Protein AF-0000000077467614 (afdb_homodimer)

Organism: Curvularia clavata (NCBI:txid95742)

pLDDT: mean 85.4, std 17.67, range [34.5, 97.88]

Foldseek 3Di:
DPPPPPPQDAPQEDEDEDADPVQLCCCCCVQVNWDFLDWDDDPFKIKTKTAHPVQDPNPDDSNRHHGIYMYIHTDDDPPPPDDVPCCCCPVVDAADEAEDEDADVVSSVVSCVVVVWAWQDDAQDQFQGQVVQVNVVHGRVVCNVPPVNSVVVNQWTWTAGPRGHIYIYHYD/DPPPPPPQDAPQEDEDEDADPVQLCCCCCVQVNWDFLDWDDDPFKIKTKTAHPVQDPNPDDSNRHHGIYMYIHTDCDVPPVDDVPVPCCPVPDAADEAEDEDADVVSSVVSCVVVVWAWQDDAQDQFQGQVVQVNVVHGRVVCNVPPVNSVVVNQWTWTAGPRGHIYIYHYD

Secondary structure (DSSP, 8-state):
------TT-EEEEEEEE-S-HHHHHIIIIIIT--EEEEEEE-SSEEEEEEE-GGGS-TTS-GGG-SSEEEEEEE---SS---SS------TT---EEEEEEES-HHHHHHHHHHTTPEEEE-TT-----HHHHHHHTS-HHHHHH-HHHHHHHHT-EEEE-TT--EEEEEE-/------TT-EEEEEEEE-S-HHHHHHIIIIIT--EEEEEEE-SSEEEEEEE-GGGS-TTS-GGG-SSEEEEEEE---SS--SSS------TTPPPEEEEEEES-HHHHHHHHHHTTPEEEE-TT-----HHHHHHHTS-HHHHHH-HHHHHHHHT-EEEE-TT--EEEEEE-

Solvent-accessible surface area (backbone atoms only — not comparable to full-atom values): 18443 Å² total; per-residue (Å²): 126,77,60,57,80,52,77,75,40,39,47,10,34,44,32,39,65,40,82,46,61,64,62,45,48,46,44,46,24,58,45,65,29,34,38,81,75,46,74,46,82,53,89,49,28,38,38,38,34,31,28,52,68,89,78,49,58,90,83,56,51,71,68,73,32,56,29,29,41,31,43,36,16,51,52,83,57,83,84,69,70,56,76,71,54,74,58,57,59,30,70,80,9,50,50,54,38,41,32,32,21,36,62,51,56,70,60,37,51,51,36,33,60,76,66,66,50,51,73,64,36,54,62,65,46,94,65,62,40,61,69,58,18,52,71,48,60,51,45,39,68,55,45,64,67,31,62,70,59,34,59,54,52,26,61,25,27,31,34,38,49,90,80,62,47,44,32,38,37,39,55,119,127,78,58,58,78,53,76,74,40,40,46,11,34,44,32,38,62,39,83,47,60,64,61,44,48,46,44,46,26,60,46,66,29,33,37,82,76,48,74,44,82,54,89,48,26,37,38,38,34,30,28,48,68,88,77,50,61,88,81,56,51,71,71,74,33,57,29,30,42,32,42,37,15,52,53,82,55,84,83,74,64,59,77,73,56,77,55,47,57,37,75,79,7,52,52,53,36,40,32,31,21,37,63,50,54,70,60,38,51,49,38,32,60,76,65,67,49,52,73,63,36,54,62,64,44,93,67,62,39,61,68,58,18,52,71,48,59,51,45,41,67,56,47,64,67,31,63,70,60,35,58,55,53,28,60,25,27,30,34,39,48,89,78,62,46,44,32,38,38,38,57,119

InterPro domains:
  IPR004360 Glyoxalase/fosfomycin resistance/dioxygenase domain [PF00903] (14-169)
  IPR029068 Glyoxalase/Bleomycin resistance protein/Dihydroxybiphenyl dioxygenase [G3DSA:3.10.180.10] (2-172)
  IPR029068 Glyoxalase/Bleomycin resistance protein/Dihydroxybiphenyl dioxygenase [SSF54593] (10-170)
  IPR037523 Vicinal oxygen chelate (VOC), core domain [PS51819] (10-172)

Structure (mmCIF, N/CA/C/O backbone):
data_AF-0000000077467614-model_v1
#
loop_
_entity.id
_entity.type
_entity.pdbx_description
1 polymer 'Glyoxalase family protein'
#
loop_
_atom_site.group_PDB
_atom_site.id
_atom_site.type_symbol
_atom_site.label_atom_id
_atom_site.label_alt_id
_atom_site.label_comp_id
_atom_site.label_asym_id
_atom_site.label_entity_id
_atom_site.label_seq_id
_atom_site.pdbx_PDB_ins_code
_atom_site.Cartn_x
_atom_site.Cartn_y
_atom_site.Cartn_z
_atom_site.occupancy
_atom_site.B_iso_or_equiv
_atom_site.auth_seq_id
_atom_site.auth_comp_id
_atom_site.auth_asym_id
_atom_site.auth_atom_id
_atom_site.pdbx_PDB_model_num
ATOM 1 N N . MET A 1 1 ? 24.719 8.227 10.688 1 38.28 1 MET A N 1
ATOM 2 C CA . MET A 1 1 ? 23.984 8.352 11.945 1 38.28 1 MET A CA 1
ATOM 3 C C . MET A 1 1 ? 23.062 7.156 12.164 1 38.28 1 MET A C 1
ATOM 5 O O . MET A 1 1 ? 22.641 6.516 11.203 1 38.28 1 MET A O 1
ATOM 9 N N . THR A 1 2 ? 23.203 6.512 13.219 1 46.16 2 THR A N 1
ATOM 10 C CA . THR A 1 2 ? 22.391 5.352 13.578 1 46.16 2 THR A CA 1
ATOM 11 C C . THR A 1 2 ? 20.906 5.645 13.367 1 46.16 2 THR A C 1
ATOM 13 O O . THR A 1 2 ? 20.391 6.645 13.875 1 46.16 2 THR A O 1
ATOM 16 N N . PRO A 1 3 ? 20.406 5.07 12.367 1 55.03 3 PRO A N 1
ATOM 17 C CA . PRO A 1 3 ? 18.984 5.367 12.172 1 55.03 3 PRO A CA 1
ATOM 18 C C . PRO A 1 3 ? 18.188 5.34 13.477 1 55.03 3 PRO A C 1
ATOM 20 O O . PRO A 1 3 ? 18.484 4.523 14.359 1 55.03 3 PRO A O 1
ATOM 23 N N . PRO A 1 4 ? 17.625 6.5 13.812 1 55.22 4 PRO A N 1
ATOM 24 C CA . PRO A 1 4 ? 16.844 6.516 15.055 1 55.22 4 PRO A CA 1
ATOM 25 C C . PRO A 1 4 ? 15.836 5.371 15.133 1 55.22 4 PRO A C 1
ATOM 27 O O . PRO A 1 4 ? 15.305 4.934 14.102 1 55.22 4 PRO A O 1
ATOM 30 N N . VAL A 1 5 ? 16.141 4.391 16.047 1 54.16 5 VAL A N 1
ATOM 31 C CA . VAL A 1 5 ? 15.078 3.418 16.328 1 54.16 5 VAL A CA 1
ATOM 32 C C . VAL A 1 5 ? 13.906 4.105 17.016 1 54.16 5 VAL A C 1
ATOM 34 O O . VAL A 1 5 ? 14.055 4.645 18.125 1 54.16 5 VAL A O 1
ATOM 37 N N . LEU A 1 6 ? 12.914 4.492 16.172 1 67.44 6 LEU A N 1
ATOM 38 C CA . LEU A 1 6 ? 11.805 5.254 16.734 1 67.44 6 LEU A CA 1
ATOM 39 C C . LEU A 1 6 ? 10.703 4.324 17.234 1 67.44 6 LEU A C 1
ATOM 41 O O . LEU A 1 6 ? 9.867 3.877 16.453 1 67.44 6 LEU A O 1
ATOM 45 N N . GLU A 1 7 ? 10.953 3.838 18.5 1 75.38 7 GLU A N 1
ATOM 46 C CA . GLU A 1 7 ? 9.969 2.998 19.172 1 75.38 7 GLU A CA 1
ATOM 47 C C . GLU A 1 7 ? 8.578 3.607 19.094 1 75.38 7 GLU A C 1
ATOM 49 O O . GLU A 1 7 ? 8.406 4.812 19.266 1 75.38 7 GLU A O 1
ATOM 54 N N . GLY A 1 8 ? 7.633 2.836 18.547 1 86.62 8 GLY A N 1
ATOM 55 C CA . GLY A 1 8 ? 6.242 3.26 18.562 1 86.62 8 GLY A CA 1
ATOM 56 C C . GLY A 1 8 ? 5.707 3.613 17.188 1 86.62 8 GLY A C 1
ATOM 57 O O . GLY A 1 8 ? 4.492 3.717 17 1 86.62 8 GLY A O 1
ATOM 58 N N . ASN A 1 9 ? 6.648 3.852 16.203 1 93.12 9 ASN A N 1
ATOM 59 C CA . ASN A 1 9 ? 6.188 4.117 14.836 1 93.12 9 ASN A CA 1
ATOM 60 C C . ASN A 1 9 ? 5.547 2.879 14.211 1 93.12 9 ASN A C 1
ATOM 62 O O . ASN A 1 9 ? 5.91 1.75 14.547 1 93.12 9 ASN A O 1
ATOM 66 N N . LYS A 1 10 ? 4.551 3.113 13.383 1 93.75 10 LYS A N 1
ATOM 67 C CA . LYS A 1 10 ? 3.859 2.041 12.672 1 93.75 10 LYS A CA 1
ATOM 68 C C . LYS A 1 10 ? 3.568 2.432 11.227 1 93.75 10 LYS A C 1
ATOM 70 O O . LYS A 1 10 ? 3.262 3.59 10.938 1 93.75 10 LYS A O 1
ATOM 75 N N . PHE A 1 11 ? 3.754 1.479 10.344 1 96.44 11 PHE A N 1
ATOM 76 C CA . PHE A 1 11 ? 3.123 1.586 9.039 1 96.44 11 PHE A CA 1
ATOM 77 C C . PHE A 1 11 ? 1.67 1.134 9.094 1 96.44 11 PHE A C 1
ATOM 79 O O . PHE A 1 11 ? 1.387 -0.066 9.102 1 96.44 11 PHE A O 1
ATOM 86 N N . CYS A 1 12 ? 0.782 2.076 9.109 1 95.38 12 CYS A N 1
ATOM 87 C CA . CYS A 1 12 ? -0.596 1.821 9.516 1 95.38 12 CYS A CA 1
ATOM 88 C C . CYS A 1 12 ? -1.412 1.266 8.352 1 95.38 12 CYS A C 1
ATOM 90 O O . CYS A 1 12 ? -1.835 0.109 8.383 1 95.38 12 CYS A O 1
ATOM 92 N N . ASN A 1 13 ? -1.53 2.074 7.34 1 97.31 13 ASN A N 1
ATOM 93 C CA . ASN A 1 13 ? -2.404 1.621 6.266 1 97.31 13 ASN A CA 1
ATOM 94 C C . ASN A 1 13 ? -1.919 2.113 4.902 1 97.31 13 ASN A C 1
ATOM 96 O O . ASN A 1 13 ? -1.102 3.033 4.828 1 97.31 13 ASN A O 1
ATOM 100 N N . THR A 1 14 ? -2.318 1.428 3.904 1 96.88 14 THR A N 1
ATOM 101 C CA . THR A 1 14 ? -2.252 1.839 2.506 1 96.88 14 THR A CA 1
ATOM 102 C C . THR A 1 14 ? -3.645 2.158 1.968 1 96.88 14 THR A C 1
ATOM 104 O O . THR A 1 14 ? -4.566 1.349 2.096 1 96.88 14 THR A O 1
ATOM 107 N N . ALA A 1 15 ? -3.762 3.342 1.403 1 96.06 15 ALA A N 1
ATOM 108 C CA . ALA A 1 15 ? -5.039 3.742 0.814 1 96.06 15 ALA A CA 1
ATOM 109 C C . ALA A 1 15 ? -4.984 3.67 -0.709 1 96.06 15 ALA A C 1
ATOM 111 O O . ALA A 1 15 ? -4.027 4.145 -1.327 1 96.06 15 ALA A O 1
ATOM 112 N N . ILE A 1 16 ? -6 3.07 -1.279 1 93.25 16 ILE A N 1
ATOM 113 C CA . ILE A 1 16 ? -6.125 2.998 -2.73 1 93.25 16 ILE A CA 1
ATOM 114 C C . ILE A 1 16 ? -7.477 3.564 -3.16 1 93.25 16 ILE A C 1
ATOM 116 O O . ILE A 1 16 ? -8.461 3.461 -2.428 1 93.25 16 ILE A O 1
ATOM 120 N N . ARG A 1 17 ? -7.473 4.105 -4.301 1 91.94 17 ARG A N 1
ATOM 121 C CA . ARG A 1 17 ? -8.727 4.555 -4.895 1 91.94 17 ARG A CA 1
ATOM 122 C C . ARG A 1 17 ? -9.453 3.404 -5.582 1 91.94 17 ARG A C 1
ATOM 124 O O . ARG A 1 17 ? -8.828 2.576 -6.246 1 91.94 17 ARG A O 1
ATOM 131 N N . VAL A 1 18 ? -10.742 3.428 -5.438 1 92.25 18 VAL A N 1
ATOM 132 C CA . VAL A 1 18 ? -11.555 2.406 -6.094 1 92.25 18 VAL A CA 1
ATOM 133 C C . VAL A 1 18 ? -12.773 3.053 -6.742 1 92.25 18 VAL A C 1
ATOM 135 O O . VAL A 1 18 ? -13.234 4.105 -6.297 1 92.25 18 VAL A O 1
ATOM 138 N N . LYS A 1 19 ? -13.289 2.434 -7.754 1 89.62 19 LYS A N 1
ATOM 139 C CA . LYS A 1 19 ? -14.445 2.961 -8.484 1 89.62 19 LYS A CA 1
ATOM 140 C C . LYS A 1 19 ? -15.742 2.674 -7.738 1 89.62 19 LYS A C 1
ATOM 142 O O . LYS A 1 19 ? -16.625 3.537 -7.648 1 89.62 19 LYS A O 1
ATOM 147 N N . ASN A 1 20 ? -15.898 1.489 -7.289 1 93.12 20 ASN A N 1
ATOM 148 C CA . ASN A 1 20 ? -17.094 1.024 -6.574 1 93.12 20 ASN A CA 1
ATOM 149 C C . ASN A 1 20 ? -16.734 0.468 -5.199 1 93.12 20 ASN A C 1
ATOM 151 O O . ASN A 1 20 ? -16.203 -0.64 -5.09 1 93.12 20 ASN A O 1
ATOM 155 N N . ILE A 1 21 ? -17.094 1.203 -4.164 1 95.5 21 ILE A N 1
ATOM 156 C CA . ILE A 1 21 ? -16.672 0.9 -2.801 1 95.5 21 ILE A CA 1
ATOM 157 C C . ILE A 1 21 ? -17.234 -0.454 -2.375 1 95.5 21 ILE A C 1
ATOM 159 O O . ILE A 1 21 ? -16.547 -1.255 -1.75 1 95.5 21 ILE A O 1
ATOM 163 N N . ASP A 1 22 ? -18.422 -0.719 -2.746 1 96.31 22 ASP A N 1
ATOM 164 C CA . ASP A 1 22 ? -19.062 -1.958 -2.318 1 96.31 22 ASP A CA 1
ATOM 165 C C . ASP A 1 22 ? -18.484 -3.162 -3.057 1 96.31 22 ASP A C 1
ATOM 167 O O . ASP A 1 22 ? -18.297 -4.227 -2.465 1 96.31 22 ASP A O 1
ATOM 171 N N . GLY A 1 23 ? -18.281 -3.004 -4.355 1 95.62 23 GLY A N 1
ATOM 172 C CA . GLY A 1 23 ? -17.641 -4.07 -5.113 1 95.62 23 GLY A CA 1
ATOM 173 C C . GLY A 1 23 ? -16.266 -4.438 -4.59 1 95.62 23 GLY A C 1
ATOM 174 O O . GLY A 1 23 ? -15.953 -5.617 -4.422 1 95.62 23 GLY A O 1
ATOM 175 N N . SER A 1 24 ? -15.492 -3.414 -4.352 1 96.19 24 SER A N 1
ATOM 176 C CA . SER A 1 24 ? -14.148 -3.66 -3.824 1 96.19 24 SER A CA 1
ATOM 177 C C . SER A 1 24 ? -14.211 -4.266 -2.424 1 96.19 24 SER A C 1
ATOM 179 O O . SER A 1 24 ? -13.461 -5.191 -2.109 1 96.19 24 SER A O 1
ATOM 181 N N . THR A 1 25 ? -15.086 -3.73 -1.596 1 97.38 25 THR A N 1
ATOM 182 C CA . THR A 1 25 ? -15.242 -4.289 -0.257 1 97.38 25 THR A CA 1
ATOM 183 C C . THR A 1 25 ? -15.625 -5.762 -0.327 1 97.38 25 THR A C 1
ATOM 185 O O . THR A 1 25 ? -15.109 -6.582 0.432 1 97.38 25 THR A O 1
ATOM 188 N N . SER A 1 26 ? -16.469 -6.078 -1.251 1 96.44 26 SER A N 1
ATOM 189 C CA . SER A 1 26 ? -16.906 -7.465 -1.425 1 96.44 26 SER A CA 1
ATOM 190 C C . SER A 1 26 ? -15.727 -8.367 -1.772 1 96.44 26 SER A C 1
ATOM 192 O O . SER A 1 26 ? -15.648 -9.5 -1.293 1 96.44 26 SER A O 1
ATOM 194 N N . PHE A 1 27 ? -14.883 -7.914 -2.521 1 97.12 27 PHE A N 1
ATOM 195 C CA . PHE A 1 27 ? -13.711 -8.695 -2.889 1 97.12 27 PHE A CA 1
ATOM 196 C C . PHE A 1 27 ? -12.812 -8.922 -1.68 1 97.12 27 PHE A C 1
ATOM 198 O O . PHE A 1 27 ? -12.508 -10.07 -1.334 1 97.12 27 PHE A O 1
ATOM 205 N N . TYR A 1 28 ? -12.406 -7.887 -1.005 1 97.56 28 TYR A N 1
ATOM 206 C CA . TYR A 1 28 ? -11.414 -8.008 0.058 1 97.56 28 TYR A CA 1
ATOM 207 C C . TYR A 1 28 ? -12 -8.719 1.272 1 97.56 28 TYR A C 1
ATOM 209 O O . TYR A 1 28 ? -11.289 -9.445 1.975 1 97.56 28 TYR A O 1
ATOM 217 N N . VAL A 1 29 ? -13.289 -8.523 1.505 1 96.06 29 VAL A N 1
ATOM 218 C CA . VAL A 1 29 ? -13.93 -9.195 2.627 1 96.06 29 VAL A CA 1
ATOM 219 C C . VAL A 1 29 ? -14.336 -10.609 2.219 1 96.06 29 VAL A C 1
ATOM 221 O O . VAL A 1 29 ? -13.984 -11.578 2.891 1 96.06 29 VAL A O 1
ATOM 224 N N . GLY A 1 30 ? -14.922 -10.734 1.091 1 94.88 30 GLY A N 1
ATOM 225 C CA . GLY A 1 30 ? -15.508 -12 0.678 1 94.88 30 GLY A CA 1
ATOM 226 C C . GLY A 1 30 ? -14.484 -12.992 0.161 1 94.88 30 GLY A C 1
ATOM 227 O O . GLY A 1 30 ? -14.625 -14.203 0.362 1 94.88 30 GLY A O 1
ATOM 228 N N . VAL A 1 31 ? -13.492 -12.5 -0.498 1 95.81 31 VAL A N 1
ATOM 229 C CA . VAL A 1 31 ? -12.539 -13.391 -1.149 1 95.81 31 VAL A CA 1
ATOM 230 C C . VAL A 1 31 ? -11.297 -13.547 -0.274 1 95.81 31 VAL A C 1
ATOM 232 O O . VAL A 1 31 ? -10.805 -14.664 -0.085 1 95.8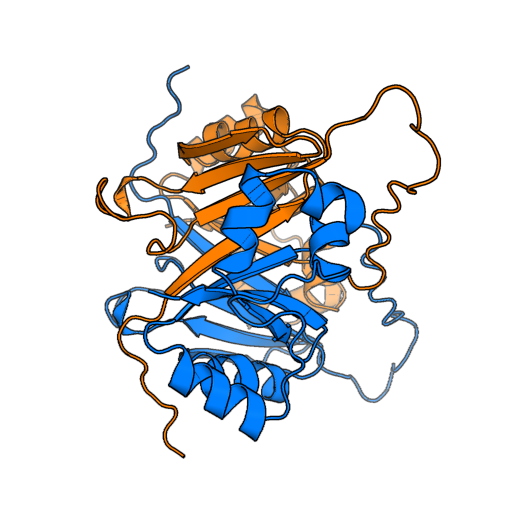1 31 VAL A O 1
ATOM 235 N N . LEU A 1 32 ? -10.891 -12.438 0.33 1 96.25 32 LEU A N 1
ATOM 236 C CA . LEU A 1 32 ? -9.633 -12.484 1.067 1 96.25 32 LEU A CA 1
ATOM 237 C C . LEU A 1 32 ? -9.883 -12.625 2.564 1 96.25 32 LEU A C 1
ATOM 239 O O . LEU A 1 32 ? -8.945 -12.836 3.34 1 96.25 32 LEU A O 1
ATOM 243 N N . GLY A 1 33 ? -11.125 -12.43 2.947 1 94.25 33 GLY A N 1
ATOM 244 C CA . GLY A 1 33 ? -11.477 -12.703 4.328 1 94.25 33 GLY A CA 1
ATOM 245 C C . GLY A 1 33 ? -11.18 -11.547 5.266 1 94.25 33 GLY A C 1
ATOM 246 O O . GLY A 1 33 ? -11.117 -11.727 6.48 1 94.25 33 GLY A O 1
ATOM 247 N N . MET A 1 34 ? -10.883 -10.375 4.785 1 95.69 34 MET A N 1
ATOM 248 C CA . MET A 1 34 ? -10.734 -9.219 5.66 1 95.69 34 MET A CA 1
ATOM 249 C C . MET A 1 34 ? -12.062 -8.852 6.309 1 95.69 34 MET A C 1
ATOM 251 O O . MET A 1 34 ? -13.109 -9.391 5.941 1 95.69 34 MET A O 1
ATOM 255 N N . LYS A 1 35 ? -11.953 -7.934 7.27 1 95 35 LYS A N 1
ATOM 256 C CA . LYS A 1 35 ? -13.133 -7.355 7.895 1 95 35 LYS A CA 1
ATOM 257 C C . LYS A 1 35 ? -13.164 -5.84 7.723 1 95 35 LYS A C 1
ATOM 259 O O . LYS A 1 35 ? -12.117 -5.188 7.746 1 95 35 LYS A O 1
ATOM 264 N N . GLU A 1 36 ? -14.391 -5.379 7.562 1 95.38 36 GLU A N 1
ATOM 265 C CA . GLU A 1 36 ? -14.555 -3.93 7.621 1 95.38 36 GLU A CA 1
ATOM 266 C C . GLU A 1 36 ? -14.414 -3.416 9.055 1 95.38 36 GLU A C 1
ATOM 268 O O . GLU A 1 36 ? -15.211 -3.766 9.922 1 95.38 36 GLU A O 1
ATOM 273 N N . LEU A 1 37 ? -13.453 -2.643 9.273 1 94.94 37 LEU A N 1
ATOM 274 C CA . LEU A 1 37 ? -13.156 -2.121 10.602 1 94.94 37 LEU A CA 1
ATOM 275 C C . LEU A 1 37 ? -13.898 -0.808 10.844 1 94.94 37 LEU A C 1
ATOM 277 O O . LEU A 1 37 ? -14.273 -0.502 11.977 1 94.94 37 LEU A O 1
ATOM 281 N N . TYR A 1 38 ? -14 -0.011 9.789 1 94.69 38 TYR A N 1
ATOM 282 C CA . TYR A 1 38 ? -14.617 1.308 9.883 1 94.69 38 TYR A CA 1
ATOM 283 C C . TYR A 1 38 ? -15.039 1.806 8.508 1 94.69 38 TYR A C 1
ATOM 285 O O . TYR A 1 38 ? -14.461 1.416 7.492 1 94.69 38 TYR A O 1
ATOM 293 N N . ARG A 1 39 ? -16.062 2.582 8.445 1 96.38 39 ARG A N 1
ATOM 294 C CA . ARG A 1 39 ? -16.547 3.229 7.227 1 96.38 39 ARG A CA 1
ATOM 295 C C . ARG A 1 39 ? -16.953 4.676 7.5 1 96.38 39 ARG A C 1
ATOM 297 O O . ARG A 1 39 ? -17.547 4.98 8.531 1 96.38 39 ARG A O 1
ATOM 304 N N . MET A 1 40 ? -16.594 5.555 6.617 1 94.56 40 MET A N 1
ATOM 305 C CA . MET A 1 40 ? -16.953 6.969 6.695 1 94.56 40 MET A CA 1
ATOM 306 C C . MET A 1 40 ? -17.547 7.453 5.383 1 94.56 40 MET A C 1
ATOM 308 O O . MET A 1 40 ? -16.953 7.285 4.32 1 94.56 40 MET A O 1
ATOM 312 N N . ALA A 1 41 ? -18.703 7.98 5.492 1 93.56 41 ALA A N 1
ATOM 313 C CA . ALA A 1 41 ? -19.328 8.656 4.352 1 93.56 41 ALA A CA 1
ATOM 314 C C . ALA A 1 41 ? -19.094 10.156 4.414 1 93.56 41 ALA A C 1
ATOM 316 O O . ALA A 1 41 ? -19.719 10.859 5.203 1 93.56 41 ALA A O 1
ATOM 317 N N . LEU A 1 42 ? -18.219 10.633 3.592 1 92.81 42 LEU A N 1
ATOM 318 C CA . LEU A 1 42 ? -17.922 12.062 3.512 1 92.81 42 LEU A CA 1
ATOM 319 C C . LEU A 1 42 ? -18.766 12.727 2.428 1 92.81 42 LEU A C 1
ATOM 321 O O . LEU A 1 42 ? -19.562 12.062 1.759 1 92.81 42 LEU A O 1
ATOM 325 N N . GLN A 1 43 ? -18.656 13.977 2.287 1 90.5 43 GLN A N 1
ATOM 326 C CA . GLN A 1 43 ? -19.453 14.703 1.303 1 90.5 43 GLN A CA 1
ATOM 327 C C . GLN A 1 43 ? -19.078 14.289 -0.118 1 90.5 43 GLN A C 1
ATOM 329 O O . GLN A 1 43 ? -19.953 14.156 -0.979 1 90.5 43 GLN A O 1
ATOM 334 N N . ASN A 1 44 ? -17.766 14.062 -0.289 1 89.38 44 ASN A N 1
ATOM 335 C CA . ASN A 1 44 ? -17.312 13.852 -1.663 1 89.38 44 ASN A CA 1
ATOM 336 C C . ASN A 1 44 ? -16.734 12.453 -1.857 1 89.38 44 ASN A C 1
ATOM 338 O O . ASN A 1 44 ? -16.406 12.062 -2.979 1 89.38 44 ASN A O 1
ATOM 342 N N . ALA A 1 45 ? -16.625 11.703 -0.777 1 92.44 45 ALA A N 1
ATOM 343 C CA . ALA A 1 45 ? -16.016 10.383 -0.882 1 92.44 45 ALA A CA 1
ATOM 344 C C . ALA A 1 45 ? -16.516 9.453 0.213 1 92.44 45 ALA A C 1
ATOM 346 O O . ALA A 1 45 ? -17.031 9.906 1.236 1 92.44 45 ALA A O 1
ATOM 347 N N . THR A 1 46 ? -16.406 8.195 -0.05 1 95.31 46 THR A N 1
ATOM 348 C CA . THR A 1 46 ? -16.594 7.16 0.958 1 95.31 46 THR A CA 1
ATOM 349 C C . THR A 1 46 ? -15.273 6.457 1.252 1 95.31 46 THR A C 1
ATOM 351 O O . THR A 1 46 ? -14.508 6.145 0.334 1 95.31 46 THR A O 1
ATOM 354 N N . LEU A 1 47 ? -14.992 6.301 2.543 1 96.5 47 LEU A N 1
ATOM 355 C CA . LEU A 1 47 ? -13.789 5.609 3 1 96.5 47 LEU A CA 1
ATOM 356 C C . LEU A 1 47 ? -14.156 4.332 3.754 1 96.5 47 LEU A C 1
ATOM 358 O O . LEU A 1 47 ? -15.07 4.336 4.582 1 96.5 47 LEU A O 1
ATOM 362 N N . VAL A 1 48 ? -13.5 3.246 3.469 1 97.88 48 VAL A N 1
ATOM 363 C CA . VAL A 1 48 ? -13.656 1.985 4.188 1 97.88 48 VAL A CA 1
ATOM 364 C C . VAL A 1 48 ? -12.281 1.444 4.59 1 97.88 48 VAL A C 1
ATOM 366 O O . VAL A 1 48 ? -11.383 1.333 3.754 1 97.88 48 VAL A O 1
ATOM 369 N N . TRP A 1 49 ? -12.125 1.159 5.867 1 97.38 49 TRP A N 1
ATOM 370 C CA . TRP A 1 49 ? -10.906 0.534 6.367 1 97.38 49 TRP A CA 1
ATOM 371 C C . TRP A 1 49 ? -11.117 -0.957 6.609 1 97.38 49 TRP A C 1
ATOM 373 O O . TRP A 1 49 ? -12.062 -1.354 7.297 1 97.38 49 TRP A O 1
ATOM 383 N N . LEU A 1 50 ? -10.203 -1.729 6.043 1 97.12 50 LEU A N 1
ATOM 384 C CA . LEU A 1 50 ? -10.281 -3.184 6.121 1 97.12 50 LEU A CA 1
ATOM 385 C C . LEU A 1 50 ? -9.047 -3.756 6.809 1 97.12 50 LEU A C 1
ATOM 387 O O . LEU A 1 50 ? -7.934 -3.264 6.605 1 97.12 50 LEU A O 1
ATOM 391 N N . GLY A 1 51 ? -9.172 -4.754 7.582 1 95.38 51 GLY A N 1
ATOM 392 C CA . GLY A 1 51 ? -8.078 -5.465 8.227 1 95.38 51 GLY A CA 1
ATOM 393 C C . GLY A 1 51 ? -8.477 -6.836 8.742 1 95.38 51 GLY A C 1
ATOM 394 O O . GLY A 1 51 ? -9.625 -7.254 8.578 1 95.38 51 GLY A O 1
ATOM 395 N N . TYR A 1 52 ? -7.5 -7.484 9.242 1 92.69 52 TYR A N 1
ATOM 396 C CA . TYR A 1 52 ? -7.758 -8.766 9.891 1 92.69 52 TYR A CA 1
ATOM 397 C C . TYR A 1 52 ? -7.848 -8.594 11.406 1 92.69 52 TYR A C 1
ATOM 399 O O . TYR A 1 52 ? -6.867 -8.211 12.055 1 92.69 52 TYR A O 1
ATOM 407 N N . PRO A 1 53 ? -8.984 -8.859 11.984 1 77.5 53 PRO A N 1
ATOM 408 C CA . PRO A 1 53 ? -9.227 -8.547 13.391 1 77.5 53 PRO A CA 1
ATOM 409 C C . PRO A 1 53 ? -8.273 -9.281 14.328 1 77.5 53 PRO A C 1
ATOM 411 O O . PRO A 1 53 ? -8.008 -8.805 15.438 1 77.5 53 PRO A O 1
ATOM 414 N N . ASN A 1 54 ? -7.816 -10.359 13.953 1 74.06 54 ASN A N 1
ATOM 415 C CA . ASN A 1 54 ? -6.977 -11.133 14.859 1 74.06 54 ASN A CA 1
ATOM 416 C C . ASN A 1 54 ? -5.551 -10.594 14.906 1 74.06 54 ASN A C 1
ATOM 418 O O . ASN A 1 54 ? -4.723 -11.078 15.68 1 74.06 54 ASN A O 1
ATOM 422 N N . CYS A 1 55 ? -5.348 -9.609 14.188 1 71.5 55 CYS A N 1
ATOM 423 C CA . CYS A 1 55 ? -3.98 -9.109 14.117 1 71.5 55 CYS A CA 1
ATOM 424 C C . CYS A 1 55 ? -3.781 -7.93 15.062 1 71.5 55 CYS A C 1
ATOM 426 O O . CYS A 1 55 ? -2.668 -7.418 15.195 1 71.5 55 CYS A O 1
ATOM 428 N N . ALA A 1 56 ? -4.875 -7.469 15.711 1 73.12 56 ALA A N 1
ATOM 429 C CA . ALA A 1 56 ? -4.801 -6.418 16.734 1 73.12 56 ALA A CA 1
ATOM 430 C C . ALA A 1 56 ? -5.945 -6.543 17.734 1 73.12 56 ALA A C 1
ATOM 432 O O . ALA A 1 56 ? -6.992 -7.113 17.422 1 73.12 56 ALA A O 1
ATOM 433 N N . ASP A 1 57 ? -5.652 -5.953 18.828 1 79.12 57 ASP A N 1
ATOM 434 C CA . ASP A 1 57 ? -6.723 -5.883 19.812 1 79.12 57 ASP A CA 1
ATOM 435 C C . ASP A 1 57 ? -7.855 -4.977 19.328 1 79.12 57 ASP A C 1
ATOM 437 O O . ASP A 1 57 ? -7.609 -3.971 18.672 1 79.12 57 ASP A O 1
ATOM 441 N N . ASP A 1 58 ? -9.016 -5.352 19.703 1 77.19 58 ASP A N 1
ATOM 442 C CA . ASP A 1 58 ? -10.195 -4.598 19.297 1 77.19 58 ASP A CA 1
ATOM 443 C C . ASP A 1 58 ? -10.102 -3.139 19.734 1 77.19 58 ASP A C 1
ATOM 445 O O . ASP A 1 58 ? -10.664 -2.254 19.094 1 77.19 58 ASP A O 1
ATOM 449 N N . SER A 1 59 ? -9.359 -2.92 20.75 1 82.81 59 SER A N 1
ATOM 450 C CA . SER A 1 59 ? -9.273 -1.575 21.312 1 82.81 59 SER A CA 1
ATOM 451 C C . SER A 1 59 ? -8.195 -0.752 20.625 1 82.81 59 SER A C 1
ATOM 453 O O . SER A 1 59 ? -8.102 0.46 20.828 1 82.81 59 SER A O 1
ATOM 455 N N . THR A 1 60 ? -7.434 -1.413 19.734 1 86.06 60 THR A N 1
ATOM 456 C CA . THR A 1 60 ? -6.367 -0.687 19.062 1 86.06 60 THR A CA 1
ATOM 457 C C . THR A 1 60 ? -6.945 0.258 18 1 86.06 60 THR A C 1
ATOM 459 O O . THR A 1 60 ? -7.656 -0.176 17.094 1 86.06 60 THR A O 1
ATOM 462 N N . PRO A 1 61 ? -6.652 1.565 18.203 1 87.75 61 PRO A N 1
ATOM 463 C CA . PRO A 1 61 ? -7.141 2.496 17.188 1 87.75 61 PRO A CA 1
ATOM 464 C C . PRO A 1 61 ? -6.578 2.199 15.797 1 87.75 61 PRO A C 1
ATOM 466 O O . PRO A 1 61 ? -5.477 1.65 15.68 1 87.75 61 PRO A O 1
ATOM 469 N N . LEU A 1 62 ? -7.309 2.551 14.773 1 87 62 LEU A N 1
ATOM 470 C CA . LEU A 1 62 ? -6.922 2.309 13.391 1 87 62 LEU A CA 1
ATOM 471 C C . LEU A 1 62 ? -5.527 2.863 13.109 1 87 62 LEU A C 1
ATOM 473 O O . 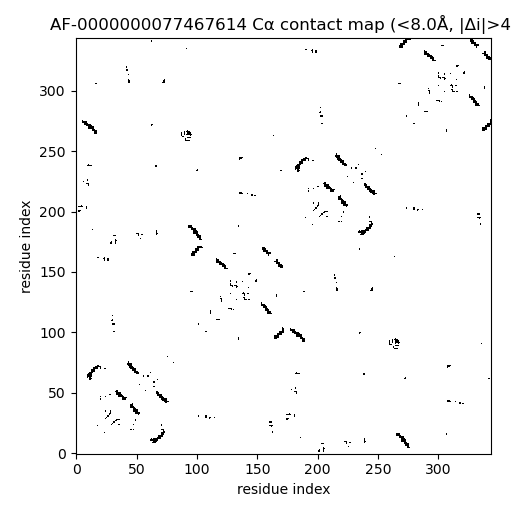LEU A 1 62 ? -4.73 2.225 12.422 1 87 62 LEU A O 1
ATOM 477 N N . SER A 1 63 ? -5.281 3.996 13.703 1 87.19 63 SER A N 1
ATOM 478 C CA . SER A 1 63 ? -4.027 4.688 13.438 1 87.19 63 SER A CA 1
ATOM 479 C C . SER A 1 63 ? -2.852 3.975 14.102 1 87.19 63 SER A C 1
ATOM 481 O O . SER A 1 63 ? -1.693 4.332 13.875 1 87.19 63 SER A O 1
ATOM 483 N N . ARG A 1 64 ? -3.117 2.938 14.844 1 88.38 64 ARG A N 1
ATOM 484 C CA . ARG A 1 64 ? -2.055 2.199 15.523 1 88.38 64 ARG A CA 1
ATOM 485 C C . ARG A 1 64 ? -2.021 0.746 15.062 1 88.38 64 ARG A C 1
ATOM 487 O O . ARG A 1 64 ? -1.305 -0.076 15.633 1 88.38 64 ARG A O 1
ATOM 494 N N . ARG A 1 65 ? -2.783 0.471 14.148 1 90.94 65 ARG A N 1
ATOM 495 C CA . ARG A 1 65 ? -2.793 -0.865 13.57 1 90.94 65 ARG A CA 1
ATOM 496 C C . ARG A 1 65 ? -1.854 -0.943 12.367 1 90.94 65 ARG A C 1
ATOM 498 O O . ARG A 1 65 ? -1.585 0.069 11.719 1 90.94 65 ARG A O 1
ATOM 505 N N . GLU A 1 66 ? -1.305 -2.115 12.172 1 93.12 66 GLU A N 1
ATOM 506 C CA . GLU A 1 66 ? -0.659 -2.439 10.906 1 93.12 66 GLU A CA 1
ATOM 507 C C . GLU A 1 66 ? -1.558 -3.314 10.039 1 93.12 66 GLU A C 1
ATOM 509 O O . GLU A 1 66 ? -2.541 -3.877 10.523 1 93.12 66 GLU A O 1
ATOM 514 N N . GLY A 1 67 ? -1.27 -3.365 8.773 1 93.94 67 GLY A N 1
ATOM 515 C CA . GLY A 1 67 ? -1.966 -4.289 7.891 1 93.94 67 GLY A CA 1
ATOM 516 C C . GLY A 1 67 ? -3.375 -3.84 7.551 1 93.94 67 GLY A C 1
ATOM 517 O O . GLY A 1 67 ? -4.273 -4.672 7.391 1 93.94 67 GLY A O 1
ATOM 518 N N . VAL A 1 68 ? -3.598 -2.543 7.574 1 96.62 68 VAL A N 1
ATOM 519 C CA . VAL A 1 68 ? -4.914 -2.006 7.242 1 96.62 68 VAL A CA 1
ATOM 520 C C . VAL A 1 68 ? -4.918 -1.5 5.801 1 96.62 68 VAL A C 1
ATOM 522 O O . VAL A 1 68 ? -3.965 -0.855 5.359 1 96.62 68 VAL A O 1
ATOM 525 N N . LEU A 1 69 ? -5.918 -1.876 5.039 1 97.81 69 LEU A N 1
ATOM 526 C CA . LEU A 1 69 ? -6.18 -1.357 3.701 1 97.81 69 LEU A CA 1
ATOM 527 C C . LEU A 1 69 ? -7.332 -0.359 3.721 1 97.81 69 LEU A C 1
ATOM 529 O O . LEU A 1 69 ? -8.422 -0.667 4.219 1 97.81 69 LEU A O 1
ATOM 533 N N . GLU A 1 70 ? -7.086 0.828 3.271 1 97.81 70 GLU A N 1
ATOM 534 C CA . GLU A 1 70 ? -8.117 1.854 3.148 1 97.81 70 GLU A CA 1
ATOM 535 C C . GLU A 1 70 ? -8.586 1.992 1.703 1 97.81 70 GLU A C 1
ATOM 537 O O . GLU A 1 70 ? -7.777 2.217 0.8 1 97.81 70 GLU A O 1
ATOM 542 N N . LEU A 1 71 ? -9.859 1.795 1.503 1 96.56 71 LEU A N 1
ATOM 543 C CA . LEU A 1 71 ? -10.5 2.045 0.213 1 96.56 71 LEU A CA 1
ATOM 544 C C . LEU A 1 71 ? -11.117 3.438 0.172 1 96.56 71 LEU A C 1
ATOM 546 O O . LEU A 1 71 ? -11.773 3.857 1.125 1 96.56 71 LEU A O 1
ATOM 550 N N . VAL A 1 72 ? -10.891 4.145 -0.904 1 94.19 72 VAL A N 1
ATOM 551 C CA . VAL A 1 72 ? -11.422 5.488 -1.088 1 94.19 72 VAL A CA 1
ATOM 552 C C . VAL A 1 72 ? -12.18 5.566 -2.41 1 94.19 72 VAL A C 1
ATOM 554 O O . VAL A 1 72 ? -11.617 5.305 -3.475 1 94.19 72 VAL A O 1
ATOM 557 N N . ALA A 1 73 ? -13.445 5.926 -2.373 1 93.25 73 ALA A N 1
ATOM 558 C CA . ALA A 1 73 ? -14.266 6.07 -3.576 1 93.25 73 ALA A CA 1
ATOM 559 C C . ALA A 1 73 ? -14.875 7.465 -3.654 1 93.25 73 ALA A C 1
ATOM 561 O O . ALA A 1 73 ? -15.547 7.91 -2.715 1 93.25 73 ALA A O 1
ATOM 562 N N . LYS A 1 74 ? -14.664 8.07 -4.742 1 89.5 74 LYS A N 1
ATOM 563 C CA . LYS A 1 74 ? -15.312 9.359 -4.977 1 89.5 74 LYS A CA 1
ATOM 564 C C . LYS A 1 74 ? -16.812 9.203 -5.141 1 89.5 74 LYS A C 1
ATOM 566 O O . LYS A 1 74 ? -17.281 8.25 -5.773 1 89.5 74 LYS A O 1
ATOM 571 N N . LYS A 1 75 ? -17.531 10.156 -4.5 1 87.75 75 LYS A N 1
ATOM 572 C CA . LYS A 1 75 ? -18.984 10.18 -4.723 1 87.75 75 LYS A CA 1
ATOM 573 C C . LYS A 1 75 ? -19.328 10.883 -6.035 1 87.75 75 LYS A C 1
ATOM 575 O O . LYS A 1 75 ? -18.703 11.891 -6.383 1 87.75 75 LYS A O 1
ATOM 580 N N . LEU A 1 76 ? -20.062 10.164 -6.91 1 69.12 76 LEU A N 1
ATOM 581 C CA . LEU A 1 76 ? -20.5 10.742 -8.18 1 69.12 76 LEU A CA 1
ATOM 582 C C . LEU A 1 76 ? -21.5 11.867 -7.953 1 69.12 76 LEU A C 1
ATOM 584 O O . LEU A 1 76 ? -22.422 11.727 -7.133 1 69.12 76 LEU A O 1
ATOM 588 N N . THR A 1 77 ? -21.156 13.125 -8.023 1 56.75 77 THR A N 1
ATOM 589 C CA . THR A 1 77 ? -22.156 14.18 -7.973 1 56.75 77 THR A CA 1
ATOM 590 C C . THR A 1 77 ? -22.938 14.242 -9.281 1 56.75 77 THR A C 1
ATOM 592 O O . THR A 1 77 ? -22.391 13.992 -10.352 1 56.75 77 THR A O 1
ATOM 595 N N . LEU A 1 78 ? -24.344 14.133 -9.25 1 49.72 78 LEU A N 1
ATOM 596 C CA . LEU A 1 78 ? -25.266 14.273 -10.375 1 49.72 78 LEU A CA 1
ATOM 597 C C . LEU A 1 78 ? -24.828 15.406 -11.297 1 49.72 78 LEU A C 1
ATOM 599 O O . LEU A 1 78 ? -25.078 15.359 -12.5 1 49.72 78 LEU A O 1
ATOM 603 N N . GLU A 1 79 ? -24.969 16.734 -10.883 1 42.06 79 GLU A N 1
ATOM 604 C CA . GLU A 1 79 ? -24.766 17.812 -11.852 1 42.06 79 GLU A CA 1
ATOM 605 C C . GLU A 1 79 ? -23.453 17.609 -12.625 1 42.06 79 GLU A C 1
ATOM 607 O O . GLU A 1 79 ? -23.391 17.922 -13.82 1 42.06 79 GLU A O 1
ATOM 612 N N . LYS A 1 80 ? -22.359 18.031 -12.047 1 40.91 80 LYS A N 1
ATOM 613 C CA . LYS A 1 80 ? -21.109 18.219 -12.773 1 40.91 80 LYS A CA 1
ATOM 614 C C . LYS A 1 80 ? -20.453 16.891 -13.109 1 40.91 80 LYS A C 1
ATOM 616 O O . LYS A 1 80 ? -19.75 16.312 -12.281 1 40.91 80 LYS A O 1
ATOM 621 N N . ASP A 1 81 ? -21.031 15.969 -13.68 1 40.5 81 ASP A N 1
ATOM 622 C CA . ASP A 1 81 ? -20.328 14.961 -14.469 1 40.5 81 ASP A CA 1
ATOM 623 C C . ASP A 1 81 ? -18.969 15.477 -14.938 1 40.5 81 ASP A C 1
ATOM 625 O O . ASP A 1 81 ? -18.391 14.938 -15.875 1 40.5 81 ASP A O 1
ATOM 629 N N . SER A 1 82 ? -18.938 16.859 -14.953 1 36.28 82 SER A N 1
ATOM 630 C CA . SER A 1 82 ? -17.891 17.391 -15.805 1 36.28 82 SER A CA 1
ATOM 631 C C . SER A 1 82 ? -16.578 16.625 -15.617 1 36.28 82 SER A C 1
ATOM 633 O O . SER A 1 82 ? -16.453 15.82 -14.695 1 36.28 82 SER A O 1
ATOM 635 N N . HIS A 1 83 ? -15.461 17.453 -16.125 1 36.88 83 HIS A N 1
ATOM 636 C CA . HIS A 1 83 ? -14.117 17.203 -16.641 1 36.88 83 HIS A CA 1
ATOM 637 C C . HIS A 1 83 ? -13.211 16.625 -15.555 1 36.88 83 HIS A C 1
ATOM 639 O O . HIS A 1 83 ? -11.992 16.609 -15.695 1 36.88 83 HIS A O 1
ATOM 645 N N . VAL A 1 84 ? -13.852 16.781 -14.359 1 37.22 84 VAL A N 1
ATOM 646 C CA . VAL A 1 84 ? -12.695 16.188 -13.68 1 37.22 84 VAL A CA 1
ATOM 647 C C . VAL A 1 84 ? -12.375 14.828 -14.297 1 37.22 84 VAL A C 1
ATOM 649 O O . VAL A 1 84 ? -13.195 13.906 -14.258 1 37.22 84 VAL A O 1
ATOM 652 N N . ASP A 1 85 ? -11.969 14.852 -15.5 1 37.44 85 ASP A N 1
ATOM 653 C CA . ASP A 1 85 ? -11.367 13.727 -16.203 1 37.44 85 ASP A CA 1
ATOM 654 C C . ASP A 1 85 ? -11.078 12.57 -15.25 1 37.44 85 ASP A C 1
ATOM 656 O O . ASP A 1 85 ? -10.391 12.758 -14.242 1 37.44 85 ASP A O 1
ATOM 660 N N . ASP A 1 86 ? -12.086 11.883 -14.977 1 40.22 86 ASP A N 1
ATOM 661 C CA . ASP A 1 86 ? -11.812 10.531 -14.5 1 40.22 86 ASP A CA 1
ATOM 662 C C . ASP A 1 86 ? -10.398 10.094 -14.883 1 40.22 86 ASP A C 1
ATOM 664 O O . ASP A 1 86 ? -10.094 8.898 -14.906 1 40.22 86 ASP A O 1
ATOM 668 N N . GLN A 1 87 ? -9.992 10.961 -15.914 1 35.62 87 GLN A N 1
ATOM 669 C CA . GLN A 1 87 ? -8.625 10.547 -16.234 1 35.62 87 GLN A CA 1
ATOM 670 C C . GLN A 1 87 ? -7.852 10.188 -14.969 1 35.62 87 GLN A C 1
ATOM 672 O O . GLN A 1 87 ? -7.582 11.055 -14.133 1 35.62 87 GLN A O 1
ATOM 677 N N . HIS A 1 88 ? -8.391 9.367 -14.305 1 39.69 88 HIS A N 1
ATOM 678 C CA . HIS A 1 88 ? -7.449 8.648 -13.461 1 39.69 88 HIS A CA 1
ATOM 679 C C . HIS A 1 88 ? -6.008 9.008 -13.812 1 39.69 88 HIS A C 1
ATOM 681 O O . HIS A 1 88 ? -5.238 8.141 -14.234 1 39.69 88 HIS A O 1
ATOM 687 N N . ASP A 1 89 ? -5.867 10.102 -14.586 1 34.5 89 ASP A N 1
ATOM 688 C CA . ASP A 1 89 ? -4.512 10.461 -14.977 1 34.5 89 ASP A CA 1
ATOM 689 C C . ASP A 1 89 ? -3.59 10.539 -13.758 1 34.5 89 ASP A C 1
ATOM 691 O O . ASP A 1 89 ? -3.506 11.578 -13.102 1 34.5 89 ASP A O 1
ATOM 695 N N . HIS A 1 90 ? -3.84 9.859 -12.867 1 35.53 90 HIS A N 1
ATOM 696 C CA . HIS A 1 90 ? -2.656 9.711 -12.031 1 35.53 90 HIS A CA 1
ATOM 697 C C . HIS A 1 90 ? -1.379 9.797 -12.859 1 35.53 90 HIS A C 1
ATOM 699 O O . HIS A 1 90 ? -0.879 8.773 -13.336 1 35.53 90 HIS A O 1
ATOM 705 N N . SER A 1 91 ? -1.32 10.789 -13.609 1 36.31 91 SER A N 1
ATOM 706 C CA . SER A 1 91 ? -0.099 10.953 -14.391 1 36.31 91 SER A CA 1
ATOM 707 C C . SER A 1 91 ? 1.103 10.344 -13.672 1 36.31 91 SER A C 1
ATOM 709 O O . SER A 1 91 ? 2.012 9.812 -14.312 1 36.31 91 SER A O 1
ATOM 711 N N . ASN A 1 92 ? 1.119 10.484 -12.336 1 39.19 92 ASN A N 1
ATOM 712 C CA . ASN A 1 92 ? 2.312 10.023 -11.625 1 39.19 92 ASN A CA 1
ATOM 713 C C . ASN A 1 92 ? 2.037 8.766 -10.82 1 39.19 92 ASN A C 1
ATOM 715 O O . ASN A 1 92 ? 2.74 8.477 -9.844 1 39.19 92 ASN A O 1
ATOM 719 N N . SER A 1 93 ? 0.722 8.164 -11.031 1 46.88 93 SER A N 1
ATOM 720 C CA . SER A 1 93 ? 0.525 6.98 -10.195 1 46.88 93 SER A CA 1
ATOM 721 C C . SER A 1 93 ? 1.338 5.797 -10.719 1 46.88 93 SER A C 1
ATOM 723 O O . SER A 1 93 ? 1.436 5.586 -11.93 1 46.88 93 SER A O 1
ATOM 725 N N . HIS A 1 94 ? 2.119 5.289 -9.82 1 62.03 94 HIS A N 1
ATOM 726 C CA . HIS A 1 94 ? 2.951 4.117 -10.078 1 62.03 94 HIS A CA 1
ATOM 727 C C . HIS A 1 94 ? 2.25 2.838 -9.633 1 62.03 94 HIS A C 1
ATOM 729 O O . HIS A 1 94 ? 1.462 2.85 -8.688 1 62.03 94 HIS A O 1
ATOM 735 N N . PRO A 1 95 ? 2.299 1.934 -10.469 1 73.19 95 PRO A N 1
ATOM 736 C CA . PRO A 1 95 ? 1.73 0.63 -10.117 1 73.19 95 PRO A CA 1
ATOM 737 C C . PRO A 1 95 ? 2.127 0.177 -8.711 1 73.19 95 PRO A C 1
ATOM 739 O O . PRO A 1 95 ? 3.229 0.481 -8.25 1 73.19 95 PRO A O 1
ATOM 742 N N . ILE A 1 96 ? 1.057 -0.366 -8.047 1 89.12 96 ILE A N 1
ATOM 743 C CA . ILE A 1 96 ? 1.368 -0.983 -6.762 1 89.12 96 ILE A CA 1
ATOM 744 C C . ILE A 1 96 ? 0.999 -2.465 -6.797 1 89.12 96 ILE A C 1
ATOM 746 O O . ILE A 1 96 ? 0.349 -2.926 -7.738 1 89.12 96 ILE A O 1
ATOM 750 N N . LYS A 1 97 ? 1.552 -3.191 -5.961 1 94.62 97 LYS A N 1
ATOM 751 C CA . LYS A 1 97 ? 1.179 -4.578 -5.703 1 94.62 97 LYS A CA 1
ATOM 752 C C . LYS A 1 97 ? 0.837 -4.793 -4.234 1 94.62 97 LYS A C 1
ATOM 754 O O . LYS A 1 97 ? 1.563 -4.336 -3.35 1 94.62 97 LYS A O 1
ATOM 759 N N . LEU A 1 98 ? -0.303 -5.395 -4.035 1 96.81 98 LEU A N 1
ATOM 760 C CA . LEU A 1 98 ? -0.704 -5.793 -2.689 1 96.81 98 LEU A CA 1
ATOM 761 C C . LEU A 1 98 ? -0.461 -7.281 -2.469 1 96.81 98 LEU A C 1
ATOM 763 O O . LEU A 1 98 ? -0.801 -8.102 -3.324 1 96.81 98 LEU A O 1
ATOM 767 N N . ALA A 1 99 ? 0.133 -7.625 -1.354 1 97.75 99 ALA A N 1
ATOM 768 C CA . ALA A 1 99 ? 0.424 -9.031 -1.095 1 97.75 99 ALA A CA 1
ATOM 769 C C . ALA A 1 99 ? -0.278 -9.516 0.172 1 97.75 99 ALA A C 1
ATOM 771 O O . ALA A 1 99 ? -0.239 -8.836 1.204 1 97.75 99 ALA A O 1
ATOM 772 N N . PHE A 1 100 ? -0.882 -10.664 0.07 1 97.31 100 PHE A N 1
ATOM 773 C CA . PHE A 1 100 ? -1.594 -11.297 1.174 1 97.31 100 PHE A CA 1
ATOM 774 C C . PHE A 1 100 ? -1.095 -12.719 1.396 1 97.31 100 PHE A C 1
ATOM 776 O O . PHE A 1 100 ? -0.838 -13.445 0.436 1 97.31 100 PHE A O 1
ATOM 783 N N . HIS A 1 101 ? -0.983 -13.055 2.625 1 95.69 101 HIS A N 1
ATOM 784 C CA . HIS A 1 101 ? -0.869 -14.461 2.986 1 95.69 101 HIS A CA 1
ATOM 785 C C . HIS A 1 101 ? -2.242 -15.094 3.184 1 95.69 101 HIS A C 1
ATOM 787 O O . HIS A 1 101 ? -3.086 -14.547 3.896 1 95.69 101 HIS A O 1
ATOM 793 N N . VAL A 1 102 ? -2.418 -16.219 2.576 1 94.5 102 VAL A N 1
ATOM 794 C CA . VAL A 1 102 ? -3.658 -16.953 2.773 1 94.5 102 VAL A CA 1
ATOM 795 C C . VAL A 1 102 ? -3.348 -18.328 3.377 1 94.5 102 VAL A C 1
ATOM 797 O O . VAL A 1 102 ? -2.5 -19.062 2.863 1 94.5 102 VAL A O 1
ATOM 800 N N . ALA A 1 103 ? -4.016 -18.688 4.387 1 91.5 103 ALA A N 1
ATOM 801 C CA . ALA A 1 103 ? -3.746 -19.922 5.121 1 91.5 103 ALA A CA 1
ATOM 802 C C . ALA A 1 103 ? -4.34 -21.125 4.406 1 91.5 103 ALA A C 1
ATOM 804 O O . ALA A 1 103 ? -3.855 -22.25 4.562 1 91.5 103 ALA A O 1
ATOM 805 N N . ASP A 1 104 ? -5.363 -20.938 3.627 1 92.88 104 ASP A N 1
ATOM 806 C CA . ASP A 1 104 ? -6.051 -22.016 2.914 1 92.88 104 ASP A CA 1
ATOM 807 C C . ASP A 1 104 ? -6.246 -21.656 1.441 1 92.88 104 ASP A C 1
ATOM 809 O O . ASP A 1 104 ? -7.289 -21.125 1.058 1 92.88 104 ASP A O 1
ATOM 813 N N . LEU A 1 105 ? -5.238 -22.062 0.636 1 93.75 105 LEU A N 1
ATOM 814 C CA . LEU A 1 105 ? -5.238 -21.688 -0.775 1 93.75 105 LEU A CA 1
ATOM 815 C C . LEU A 1 105 ? -6.422 -22.328 -1.503 1 93.75 105 LEU A C 1
ATOM 817 O O . LEU A 1 105 ? -7.113 -21.656 -2.271 1 93.75 105 LEU A O 1
ATOM 821 N N . PRO A 1 106 ? -6.727 -23.625 -1.257 1 93.88 106 PRO A N 1
ATOM 822 C CA . PRO A 1 106 ? -7.883 -24.203 -1.941 1 93.88 106 PRO A CA 1
ATOM 823 C C . PRO A 1 106 ? -9.18 -23.438 -1.665 1 93.88 106 PRO A C 1
ATOM 825 O O . PRO A 1 106 ? -9.953 -23.188 -2.586 1 93.88 106 PRO A O 1
ATOM 828 N N . GLN A 1 107 ? -9.383 -23.094 -0.475 1 93.88 107 GLN A N 1
ATOM 829 C CA . GLN A 1 107 ? -10.578 -22.328 -0.143 1 93.88 107 GLN A CA 1
ATOM 830 C C . GLN A 1 107 ? -10.562 -20.953 -0.807 1 93.88 107 GLN A C 1
ATOM 832 O O . GLN A 1 107 ? -11.602 -20.469 -1.275 1 93.88 107 GLN A O 1
ATOM 837 N N . PHE A 1 108 ? -9.438 -20.328 -0.783 1 94.88 108 PHE A N 1
ATOM 838 C CA . PHE A 1 108 ? -9.289 -19.062 -1.476 1 94.88 108 PHE A CA 1
ATOM 839 C C . PHE A 1 108 ? -9.672 -19.188 -2.943 1 94.88 108 PHE A C 1
ATOM 841 O O . PHE A 1 108 ? -10.453 -18.391 -3.463 1 94.88 108 PHE A O 1
ATOM 848 N N . MET A 1 109 ? -9.18 -20.25 -3.566 1 95.38 109 MET A N 1
ATOM 849 C CA . MET A 1 109 ? -9.438 -20.422 -4.992 1 95.38 109 MET A CA 1
ATOM 850 C C . MET A 1 109 ? -10.914 -20.719 -5.246 1 95.38 109 MET A C 1
ATOM 852 O O . MET A 1 109 ? -11.453 -20.328 -6.281 1 95.38 109 MET A O 1
ATOM 856 N N . GLU A 1 110 ? -11.539 -21.375 -4.355 1 96 110 GLU A N 1
ATOM 857 C CA . GLU A 1 110 ? -12.977 -21.594 -4.48 1 96 110 GLU A CA 1
ATOM 858 C C . GLU A 1 110 ? -13.734 -20.266 -4.496 1 96 110 GLU A C 1
ATOM 860 O O . GLU A 1 110 ? -14.633 -20.062 -5.316 1 96 110 GLU A O 1
ATOM 865 N N . ARG A 1 111 ? -13.375 -19.406 -3.641 1 95.69 111 ARG A N 1
ATOM 866 C CA . ARG A 1 111 ? -14.023 -18.094 -3.586 1 95.69 111 ARG A CA 1
ATOM 867 C C . ARG A 1 111 ? -13.719 -17.281 -4.836 1 95.69 111 ARG A C 1
ATOM 869 O O . ARG A 1 111 ? -14.578 -16.547 -5.332 1 95.69 111 ARG A O 1
ATOM 876 N N . VAL A 1 112 ? -12.508 -17.344 -5.285 1 96.62 112 VAL A N 1
ATOM 877 C CA . VAL A 1 112 ? -12.102 -16.688 -6.52 1 96.62 112 VAL A CA 1
ATOM 878 C C . VAL A 1 112 ? -13.016 -17.125 -7.664 1 96.62 112 VAL A C 1
ATOM 880 O O . VAL A 1 112 ? -13.508 -16.281 -8.422 1 96.62 112 VAL A O 1
ATOM 883 N N . LYS A 1 113 ? -13.195 -18.391 -7.742 1 96.25 113 LYS A N 1
ATOM 884 C CA . LYS A 1 113 ? -14.062 -18.938 -8.789 1 96.25 113 LYS A CA 1
ATOM 885 C C . LYS A 1 113 ? -15.508 -18.5 -8.594 1 96.25 113 LYS A C 1
ATOM 887 O O . LYS A 1 113 ? -16.156 -18.047 -9.547 1 96.25 113 LYS A O 1
ATOM 892 N N . GLN A 1 114 ? -16 -18.547 -7.445 1 95.56 114 GLN A N 1
ATOM 893 C CA . GLN A 1 114 ? -17.391 -18.219 -7.137 1 95.56 114 GLN A CA 1
ATOM 894 C C . GLN A 1 114 ? -17.688 -16.75 -7.457 1 95.56 114 GLN A C 1
ATOM 896 O O . GLN A 1 114 ? -18.797 -16.422 -7.879 1 95.56 114 GLN A O 1
ATOM 901 N N . GLN A 1 115 ? -16.672 -15.977 -7.273 1 95.38 115 GLN A N 1
ATOM 902 C CA . GLN A 1 115 ? -16.906 -14.539 -7.441 1 95.38 115 GLN A CA 1
ATOM 903 C C . GLN A 1 115 ? -16.359 -14.055 -8.781 1 95.38 115 GLN A C 1
ATOM 905 O O . GLN A 1 115 ? -16.312 -12.844 -9.031 1 95.38 115 GLN A O 1
ATOM 910 N N . ASN A 1 116 ? -15.867 -14.914 -9.57 1 96.88 116 ASN A N 1
ATOM 911 C CA . ASN A 1 116 ? -15.398 -14.633 -10.922 1 96.88 116 ASN A CA 1
ATOM 912 C C . ASN A 1 116 ? -14.258 -13.617 -10.922 1 96.88 116 ASN A C 1
ATOM 914 O O . ASN A 1 116 ? -14.266 -12.672 -11.703 1 96.88 116 ASN A O 1
ATOM 918 N N . ILE A 1 117 ? -13.406 -13.844 -9.992 1 97.38 117 ILE A N 1
ATOM 919 C CA . ILE A 1 117 ? -12.219 -13 -9.914 1 97.38 117 ILE A CA 1
ATOM 920 C C . ILE A 1 117 ? -11.234 -13.391 -11.016 1 97.38 117 ILE A C 1
ATOM 922 O O . ILE A 1 117 ? -11.023 -14.578 -11.273 1 97.38 117 ILE A O 1
ATOM 926 N N . LYS A 1 118 ? -10.656 -12.438 -11.617 1 96.5 118 LYS A N 1
ATOM 927 C CA . LYS A 1 118 ? -9.672 -12.688 -12.664 1 96.5 118 LYS A CA 1
ATOM 928 C C . LYS A 1 118 ? -8.375 -13.242 -12.078 1 96.5 118 LYS A C 1
ATOM 930 O O . LYS A 1 118 ? -7.727 -12.586 -11.266 1 96.5 118 LYS A O 1
ATOM 935 N N . VAL A 1 119 ? -7.953 -14.422 -12.539 1 97.75 119 VAL A N 1
ATOM 936 C CA . VAL A 1 119 ? -6.707 -15.055 -12.125 1 97.75 119 VAL A CA 1
ATOM 937 C C . VAL A 1 119 ? -5.621 -14.781 -13.172 1 97.75 119 VAL A C 1
ATOM 939 O O . VAL A 1 119 ? -5.809 -15.062 -14.359 1 97.75 119 VAL A O 1
ATOM 942 N N . LEU A 1 120 ? -4.566 -14.219 -12.734 1 96.19 120 LEU A N 1
ATOM 943 C CA . LEU A 1 120 ? -3.469 -13.906 -13.641 1 96.19 120 LEU A CA 1
ATOM 944 C C . LEU A 1 120 ? -2.459 -15.047 -13.688 1 96.19 120 LEU A C 1
ATOM 946 O O . LEU A 1 120 ? -1.797 -15.258 -14.703 1 96.19 120 LEU A O 1
ATOM 950 N N . LYS A 1 121 ? -2.299 -15.727 -12.57 1 96.31 121 LYS A N 1
ATOM 951 C CA . LYS A 1 121 ? -1.395 -16.859 -12.445 1 96.31 121 LYS A CA 1
ATOM 952 C C . LYS A 1 121 ? -1.797 -17.766 -11.281 1 96.31 121 LYS A C 1
ATOM 954 O O . LYS A 1 121 ? -2.016 -17.281 -10.164 1 96.31 121 LYS A O 1
ATOM 959 N N . GLU A 1 122 ? -1.88 -19.016 -11.523 1 95.06 122 GLU A N 1
ATOM 960 C CA . GLU A 1 122 ? -2.1 -19.984 -10.453 1 95.06 122 GLU A CA 1
ATOM 961 C C . GLU A 1 122 ? -0.779 -20.422 -9.828 1 95.06 122 GLU A C 1
ATOM 963 O O . GLU A 1 122 ? 0.282 -20.297 -10.438 1 95.06 122 GLU A O 1
ATOM 968 N N . VAL A 1 123 ? -0.914 -20.891 -8.641 1 93.75 123 VAL A N 1
ATOM 969 C CA . VAL A 1 123 ? 0.267 -21.453 -8.008 1 93.75 123 VAL A CA 1
ATOM 970 C C . VAL A 1 123 ? 0.794 -22.625 -8.844 1 93.75 123 VAL A C 1
ATOM 972 O O . VAL A 1 123 ? 0.017 -23.438 -9.336 1 93.75 123 VAL A O 1
ATOM 975 N N . GLY A 1 124 ? 2.084 -22.656 -8.992 1 91.31 124 GLY A N 1
ATOM 976 C CA . GLY A 1 124 ? 2.723 -23.75 -9.703 1 91.31 124 GLY A CA 1
ATOM 977 C C . GLY A 1 124 ? 2.75 -23.547 -11.203 1 91.31 124 GLY A C 1
ATOM 978 O O . GLY A 1 124 ? 3.434 -24.281 -11.922 1 91.31 124 GLY A O 1
ATOM 979 N N . ALA A 1 125 ? 2.008 -22.594 -11.734 1 90.56 125 ALA A N 1
ATOM 980 C CA . ALA A 1 125 ? 1.966 -22.375 -13.172 1 90.56 125 ALA A CA 1
ATOM 981 C C . ALA A 1 125 ? 3.322 -21.906 -13.695 1 90.56 125 ALA A C 1
ATOM 983 O O . ALA A 1 125 ? 4.004 -21.109 -13.047 1 90.56 125 ALA A O 1
ATOM 984 N N . ALA A 1 126 ? 3.688 -22.344 -14.844 1 86.19 126 ALA A N 1
ATOM 985 C CA . ALA A 1 126 ? 4.957 -21.984 -15.477 1 86.19 126 ALA A CA 1
ATOM 986 C C . ALA A 1 126 ? 4.785 -20.828 -16.438 1 86.19 126 ALA A C 1
ATOM 988 O O . ALA A 1 126 ? 5.309 -20.844 -17.562 1 86.19 126 ALA A O 1
ATOM 989 N N . GLU A 1 127 ? 4.02 -19.953 -16.188 1 88.81 127 GLU A N 1
ATOM 990 C CA . GLU A 1 127 ? 3.785 -18.781 -17.016 1 88.81 127 GLU A CA 1
ATOM 991 C C . GLU A 1 127 ? 4.09 -17.484 -16.25 1 88.81 127 GLU A C 1
ATOM 993 O O . GLU A 1 127 ? 3.787 -17.391 -15.055 1 88.81 127 GLU A O 1
ATOM 998 N N . ALA A 1 128 ? 4.73 -16.641 -16.953 1 89.31 128 ALA A N 1
ATOM 999 C CA . ALA A 1 128 ? 5.008 -15.32 -16.406 1 89.31 128 ALA A CA 1
ATOM 1000 C C . ALA A 1 128 ? 3.945 -14.312 -16.844 1 89.31 128 ALA A C 1
ATOM 1002 O O . ALA A 1 128 ? 3.871 -13.945 -18.016 1 89.31 128 ALA A O 1
ATOM 1003 N N . PRO A 1 129 ? 3.176 -13.922 -15.875 1 90.5 129 PRO A N 1
ATOM 1004 C CA . PRO A 1 129 ? 2.125 -12.984 -16.266 1 90.5 129 PRO A CA 1
ATOM 1005 C C . PRO A 1 129 ? 2.68 -11.625 -16.703 1 90.5 129 PRO A C 1
ATOM 1007 O O . PRO A 1 129 ? 3.629 -11.125 -16.094 1 90.5 129 PRO A O 1
ATOM 1010 N N . GLU A 1 130 ? 2.068 -11.062 -17.688 1 90.31 130 GLU A N 1
ATOM 1011 C CA . GLU A 1 130 ? 2.455 -9.742 -18.172 1 90.31 130 GLU A CA 1
ATOM 1012 C C . GLU A 1 130 ? 2.367 -8.695 -17.062 1 90.31 130 GLU A C 1
ATOM 1014 O O . GLU A 1 130 ? 3.223 -7.812 -16.969 1 90.31 130 GLU A O 1
ATOM 1019 N N . ALA A 1 131 ? 1.369 -8.766 -16.219 1 89.56 131 ALA A N 1
ATOM 1020 C CA . ALA A 1 131 ? 1.153 -7.789 -15.156 1 89.56 131 ALA A CA 1
ATOM 1021 C C . ALA A 1 131 ? 2.318 -7.789 -14.172 1 89.56 131 ALA A C 1
ATOM 1023 O O . ALA A 1 131 ? 2.752 -6.727 -13.711 1 89.56 131 ALA A O 1
ATOM 1024 N N . VAL A 1 132 ? 2.84 -8.938 -13.867 1 91.56 132 VAL A N 1
ATOM 1025 C CA . VAL A 1 132 ? 3.955 -9.055 -12.93 1 91.56 132 VAL A CA 1
ATOM 1026 C C . VAL A 1 132 ? 5.227 -8.508 -13.578 1 91.56 132 VAL A C 1
ATOM 1028 O O . VAL A 1 132 ? 5.98 -7.762 -12.945 1 91.56 132 VAL A O 1
ATOM 1031 N N . ALA A 1 133 ? 5.453 -8.891 -14.828 1 89.62 133 ALA A N 1
ATOM 1032 C CA . ALA A 1 133 ? 6.609 -8.391 -15.562 1 89.62 133 ALA A CA 1
ATOM 1033 C C . ALA A 1 133 ? 6.59 -6.867 -15.648 1 89.62 133 ALA A C 1
ATOM 1035 O O . ALA A 1 133 ? 7.605 -6.211 -15.422 1 89.62 133 ALA A O 1
ATOM 1036 N N . SER A 1 134 ? 5.426 -6.395 -15.953 1 85.62 134 SER A N 1
ATOM 1037 C CA . SER A 1 134 ? 5.266 -4.945 -16.031 1 85.62 134 SER A CA 1
ATOM 1038 C C . SER A 1 134 ? 5.566 -4.285 -14.688 1 85.62 134 SER A C 1
ATOM 1040 O O . SER A 1 134 ? 6.27 -3.273 -14.633 1 85.62 134 SER A O 1
ATOM 1042 N N . PHE A 1 135 ? 5.102 -4.801 -13.656 1 88.62 135 PHE A N 1
ATOM 1043 C CA . PHE A 1 135 ? 5.359 -4.25 -12.328 1 88.62 135 PHE A CA 1
ATOM 1044 C C . PHE A 1 135 ? 6.852 -4.266 -12.016 1 88.62 135 PHE A C 1
ATOM 1046 O O . PHE A 1 135 ? 7.379 -3.318 -11.43 1 88.62 135 PHE A O 1
ATOM 1053 N N . MET A 1 136 ? 7.488 -5.32 -12.453 1 88.12 136 MET A N 1
ATOM 1054 C CA . MET A 1 136 ? 8.914 -5.484 -12.18 1 88.12 136 MET A CA 1
ATOM 1055 C C . MET A 1 136 ? 9.75 -4.645 -13.141 1 88.12 136 MET A C 1
ATOM 1057 O O . MET A 1 136 ? 10.977 -4.566 -12.992 1 88.12 136 MET A O 1
ATOM 1061 N N . GLY A 1 137 ? 9.141 -4.066 -14.141 1 82.5 137 GLY A N 1
ATOM 1062 C CA . GLY A 1 137 ? 9.852 -3.24 -15.109 1 82.5 137 GLY A CA 1
ATOM 1063 C C . GLY A 1 137 ? 10.633 -4.051 -16.125 1 82.5 137 GLY A C 1
ATOM 1064 O O . GLY A 1 137 ? 11.719 -3.643 -16.547 1 82.5 137 GLY A O 1
ATOM 1065 N N . CYS A 1 138 ? 10.141 -5.164 -16.438 1 87.81 138 CYS A N 1
ATOM 1066 C CA . CYS A 1 138 ? 10.812 -6.035 -17.391 1 87.81 138 CYS A CA 1
ATOM 1067 C C . CYS A 1 138 ? 9.805 -6.754 -18.281 1 87.81 138 CYS A C 1
ATOM 1069 O O . CYS A 1 138 ? 8.633 -6.371 -18.328 1 87.81 138 CYS A O 1
ATOM 1071 N N . THR A 1 139 ? 10.328 -7.762 -19.078 1 88.69 139 THR A N 1
ATOM 1072 C CA . THR A 1 139 ? 9.445 -8.562 -19.922 1 88.69 139 THR A CA 1
ATOM 1073 C C . THR A 1 139 ? 9.164 -9.922 -19.281 1 88.69 139 THR A C 1
ATOM 1075 O O . THR A 1 139 ? 9.898 -10.352 -18.391 1 88.69 139 THR A O 1
ATOM 1078 N N . PRO A 1 140 ? 8.094 -10.578 -19.766 1 92.31 140 PRO A N 1
ATOM 1079 C CA . PRO A 1 140 ? 7.863 -11.938 -19.281 1 92.31 140 PRO A CA 1
ATOM 1080 C C . PRO A 1 140 ? 9.047 -12.859 -19.531 1 92.31 140 PRO A C 1
ATOM 1082 O O . PRO A 1 140 ? 9.359 -13.719 -18.688 1 92.31 140 PRO A O 1
ATOM 1085 N N . THR A 1 141 ? 9.734 -12.703 -20.594 1 92.69 141 THR A N 1
ATOM 1086 C CA . THR A 1 141 ? 10.922 -13.492 -20.906 1 92.69 141 THR A CA 1
ATOM 1087 C C . THR A 1 141 ? 12.023 -13.234 -19.875 1 92.69 141 THR A C 1
ATOM 1089 O O . THR A 1 141 ? 12.688 -14.164 -19.422 1 92.69 141 THR A O 1
ATOM 1092 N N . ASP A 1 142 ? 12.211 -12 -19.5 1 90.5 142 ASP A N 1
ATOM 1093 C CA . ASP A 1 142 ? 13.203 -11.633 -18.484 1 90.5 142 ASP A CA 1
ATOM 1094 C C . ASP A 1 142 ? 12.898 -12.305 -17.156 1 90.5 142 ASP A C 1
ATOM 1096 O O . ASP A 1 142 ? 13.805 -12.789 -16.469 1 90.5 142 ASP A O 1
ATOM 1100 N N . LEU A 1 143 ? 11.641 -12.32 -16.75 1 90.69 143 LEU A N 1
ATOM 1101 C CA . LEU A 1 143 ? 11.234 -12.938 -15.5 1 90.69 143 LEU A CA 1
ATOM 1102 C C . LEU A 1 143 ? 11.609 -14.414 -15.477 1 90.69 143 LEU A C 1
ATOM 1104 O O . LEU A 1 143 ? 12.094 -14.922 -14.461 1 90.69 143 LEU A O 1
ATOM 1108 N N . LYS A 1 144 ? 11.406 -15.07 -16.562 1 91.62 144 LYS A N 1
ATOM 1109 C CA . LYS A 1 144 ? 11.672 -16.5 -16.656 1 91.62 144 LYS A CA 1
ATOM 1110 C C . LYS A 1 144 ? 13.172 -16.797 -16.625 1 91.62 144 LYS A C 1
ATOM 1112 O O . LYS A 1 144 ? 13.594 -17.844 -16.172 1 91.62 144 LYS A O 1
ATOM 1117 N N . SER A 1 145 ? 13.875 -15.844 -17.109 1 91.75 145 SER A N 1
ATOM 1118 C CA . SER A 1 145 ? 15.312 -16.047 -17.234 1 91.75 145 SER A CA 1
ATOM 1119 C C . SER A 1 145 ? 16.031 -15.852 -15.906 1 91.75 145 SER A C 1
ATOM 1121 O O . SER A 1 145 ? 17.172 -16.281 -15.734 1 91.75 145 SER A O 1
ATOM 1123 N N . ASP A 1 146 ? 15.422 -15.133 -15.031 1 91.69 146 ASP A N 1
ATOM 1124 C CA . ASP A 1 146 ? 15.961 -14.977 -13.688 1 91.69 146 ASP A CA 1
ATOM 1125 C C . ASP A 1 146 ? 15.531 -16.125 -12.789 1 91.69 146 ASP A C 1
ATOM 1127 O O . ASP A 1 146 ? 14.391 -16.172 -12.328 1 91.69 146 ASP A O 1
ATOM 1131 N N . ALA A 1 147 ? 16.453 -17.016 -12.508 1 90.75 147 ALA A N 1
ATOM 1132 C CA . ALA A 1 147 ? 16.125 -18.266 -11.82 1 90.75 147 ALA A CA 1
ATOM 1133 C C . ALA A 1 147 ? 15.555 -17.984 -10.43 1 90.75 147 ALA A C 1
ATOM 1135 O O . ALA A 1 147 ? 14.617 -18.672 -10 1 90.75 147 ALA A O 1
ATOM 1136 N N . VAL A 1 148 ? 16.031 -17.047 -9.727 1 89.12 148 VAL A N 1
ATOM 1137 C CA . VAL A 1 148 ? 15.625 -16.75 -8.352 1 89.12 148 VAL A CA 1
ATOM 1138 C C . VAL A 1 148 ? 14.172 -16.266 -8.344 1 89.12 148 VAL A C 1
ATOM 1140 O O . VAL A 1 148 ? 13.344 -16.797 -7.605 1 89.12 148 VAL A O 1
ATOM 1143 N N . VAL A 1 149 ? 13.852 -15.312 -9.141 1 89 149 VAL A N 1
ATOM 1144 C CA . VAL A 1 149 ? 12.5 -14.758 -9.172 1 89 149 VAL A CA 1
ATOM 1145 C C . VAL A 1 149 ? 11.531 -15.797 -9.727 1 89 149 VAL A C 1
ATOM 1147 O O . VAL A 1 149 ? 10.406 -15.93 -9.234 1 89 149 VAL A O 1
ATOM 1150 N N . TRP A 1 150 ? 12.039 -16.5 -10.688 1 90.69 150 TRP A N 1
ATOM 1151 C CA . TRP A 1 150 ? 11.156 -17.469 -11.328 1 90.69 150 TRP A CA 1
ATOM 1152 C C . TRP A 1 150 ? 10.719 -18.547 -10.344 1 90.69 150 TRP A C 1
ATOM 1154 O O . TRP A 1 150 ? 9.547 -18.922 -10.289 1 90.69 150 TRP A O 1
ATOM 1164 N N . GLU A 1 151 ? 11.633 -19.062 -9.586 1 90.94 151 GLU A N 1
ATOM 1165 C CA . GLU A 1 151 ? 11.297 -20.094 -8.602 1 90.94 151 GLU A CA 1
ATOM 1166 C C . GLU A 1 151 ? 10.328 -19.547 -7.555 1 90.94 151 GLU A C 1
ATOM 1168 O O . GLU A 1 151 ? 9.398 -20.25 -7.148 1 90.94 151 GLU A O 1
ATOM 1173 N N . SER A 1 152 ? 10.523 -18.359 -7.145 1 89.62 152 SER A N 1
ATOM 1174 C CA . SER A 1 152 ? 9.625 -17.734 -6.176 1 89.62 152 SER A CA 1
ATOM 1175 C C . SER A 1 152 ? 8.234 -17.531 -6.762 1 89.62 152 SER A C 1
ATOM 1177 O O . SER A 1 152 ? 7.23 -17.734 -6.07 1 89.62 152 SER A O 1
ATOM 1179 N N . LEU A 1 153 ? 8.203 -17.141 -8.008 1 92.19 153 LEU A N 1
ATOM 1180 C CA . LEU A 1 153 ? 6.934 -16.859 -8.68 1 92.19 153 LEU A CA 1
ATOM 1181 C C . LEU A 1 153 ? 6.094 -18.125 -8.797 1 92.19 153 LEU A C 1
ATOM 1183 O O . LEU A 1 153 ? 4.863 -18.062 -8.773 1 92.19 153 LEU A O 1
ATOM 1187 N N . LYS A 1 154 ? 6.715 -19.266 -8.844 1 92 154 LYS A N 1
ATOM 1188 C CA . LYS A 1 154 ? 5.988 -20.516 -8.961 1 92 154 LYS A CA 1
ATOM 1189 C C . LYS A 1 154 ? 5.203 -20.828 -7.688 1 92 154 LYS A C 1
ATOM 1191 O O . LYS A 1 154 ? 4.234 -21.578 -7.719 1 92 154 LYS A O 1
ATOM 1196 N N . GLU A 1 155 ? 5.602 -20.219 -6.609 1 92.69 155 GLU A N 1
ATOM 1197 C CA . GLU A 1 155 ? 5.035 -20.562 -5.312 1 92.69 155 GLU A CA 1
ATOM 1198 C C . GLU A 1 155 ? 3.869 -19.641 -4.957 1 92.69 155 GLU A C 1
ATOM 1200 O O . GLU A 1 155 ? 3.248 -19.797 -3.902 1 92.69 155 GLU A O 1
ATOM 1205 N N . VAL A 1 156 ? 3.584 -18.766 -5.875 1 95.81 156 VAL A N 1
ATOM 1206 C CA . VAL A 1 156 ? 2.564 -17.781 -5.516 1 95.81 156 VAL A CA 1
ATOM 1207 C C . VAL A 1 156 ? 1.483 -17.75 -6.594 1 95.81 156 VAL A C 1
ATOM 1209 O O . VAL A 1 156 ? 1.655 -18.312 -7.676 1 95.81 156 VAL A O 1
ATOM 1212 N N . CYS A 1 157 ? 0.372 -17.156 -6.254 1 96.88 157 CYS A N 1
ATOM 1213 C CA . CYS A 1 157 ? -0.757 -16.875 -7.129 1 96.88 157 CYS A CA 1
ATOM 1214 C C . CYS A 1 157 ? -0.943 -15.367 -7.301 1 96.88 157 CYS A C 1
ATOM 1216 O O . CYS A 1 157 ? -0.68 -14.594 -6.375 1 96.88 157 CYS A O 1
ATOM 1218 N N . PHE A 1 158 ? -1.339 -14.992 -8.516 1 96.94 158 PHE A N 1
ATOM 1219 C CA . PHE A 1 158 ? -1.686 -13.594 -8.75 1 96.94 158 PHE A CA 1
ATOM 1220 C C . PHE A 1 158 ? -3.113 -13.469 -9.266 1 96.94 158 PHE A C 1
ATOM 1222 O O . PHE A 1 158 ? -3.514 -14.195 -10.18 1 96.94 158 PHE A O 1
ATOM 1229 N N . VAL A 1 159 ? -3.832 -12.516 -8.688 1 97.06 159 VAL A N 1
ATOM 1230 C CA . VAL A 1 159 ? -5.16 -12.156 -9.172 1 97.06 159 VAL A CA 1
ATOM 1231 C C . VAL A 1 159 ? -5.246 -10.641 -9.352 1 97.06 159 VAL A C 1
ATOM 1233 O O . VAL A 1 159 ? -4.332 -9.906 -8.969 1 97.06 159 VAL A O 1
ATOM 1236 N N . GLU A 1 160 ? -6.305 -10.234 -10 1 95 160 GLU A N 1
ATOM 1237 C CA . GLU A 1 160 ? -6.645 -8.82 -10.109 1 95 160 GLU A CA 1
ATOM 1238 C C . GLU A 1 160 ? -7.887 -8.484 -9.297 1 95 160 GLU A C 1
ATOM 1240 O O . GLU A 1 160 ? -8.891 -9.195 -9.352 1 95 160 GLU A O 1
ATOM 1245 N N . ASP A 1 161 ? -7.793 -7.434 -8.508 1 95.38 161 ASP A N 1
ATOM 1246 C CA . ASP A 1 161 ? -8.992 -7.031 -7.777 1 95.38 161 ASP A CA 1
ATOM 1247 C C . ASP A 1 161 ? -9.984 -6.332 -8.695 1 95.38 161 ASP A C 1
ATOM 1249 O O . ASP A 1 161 ? -9.719 -6.156 -9.891 1 95.38 161 ASP A O 1
ATOM 1253 N N . PRO A 1 162 ? -11.117 -5.895 -8.273 1 93.19 162 PRO A N 1
ATOM 1254 C CA . PRO A 1 162 ? -12.164 -5.348 -9.133 1 93.19 162 PRO A CA 1
ATOM 1255 C C . PRO A 1 162 ? -11.719 -4.098 -9.891 1 93.19 162 PRO A C 1
ATOM 1257 O O . PRO A 1 162 ? -12.281 -3.777 -10.945 1 93.19 162 PRO A O 1
ATOM 1260 N N . ASP A 1 163 ? -10.758 -3.416 -9.352 1 90.19 163 ASP A N 1
ATOM 1261 C CA . ASP A 1 163 ? -10.328 -2.17 -9.977 1 90.19 163 ASP A CA 1
ATOM 1262 C C . ASP A 1 163 ? -9.031 -2.373 -10.758 1 90.19 163 ASP A C 1
ATOM 1264 O O . ASP A 1 163 ? -8.438 -1.408 -11.242 1 90.19 163 ASP A O 1
ATOM 1268 N N . GLY A 1 164 ? -8.555 -3.582 -10.766 1 89.38 164 GLY A N 1
ATOM 1269 C CA . GLY A 1 164 ? -7.398 -3.887 -11.602 1 89.38 164 GLY A CA 1
ATOM 1270 C C . GLY A 1 164 ? -6.09 -3.871 -10.836 1 89.38 164 GLY A C 1
ATOM 1271 O O . GLY A 1 164 ? -5.016 -3.98 -11.43 1 89.38 164 GLY A O 1
ATOM 1272 N N . TYR A 1 165 ? -6.109 -3.707 -9.586 1 92.25 165 TYR A N 1
ATOM 1273 C CA . TYR A 1 165 ? -4.875 -3.777 -8.805 1 92.25 165 TYR A CA 1
ATOM 1274 C C . TYR A 1 165 ? -4.297 -5.188 -8.828 1 92.25 165 TYR A C 1
ATOM 1276 O O . TYR A 1 165 ? -5.039 -6.172 -8.75 1 92.25 165 TYR A O 1
ATOM 1284 N N . LEU A 1 166 ? -2.941 -5.246 -8.906 1 94.19 166 LEU A N 1
ATOM 1285 C CA . LEU A 1 166 ? -2.225 -6.516 -8.828 1 94.19 166 LEU A CA 1
ATOM 1286 C C . LEU A 1 166 ? -2.186 -7.031 -7.391 1 94.19 166 LEU A C 1
ATOM 1288 O O . LEU A 1 166 ? -1.737 -6.324 -6.484 1 94.19 166 LEU A O 1
ATOM 1292 N N . VAL A 1 167 ? -2.672 -8.258 -7.199 1 96.62 167 VAL A N 1
ATOM 1293 C CA . VAL A 1 167 ? -2.719 -8.852 -5.867 1 96.62 167 VAL A CA 1
ATOM 1294 C C . VAL A 1 167 ? -1.964 -10.18 -5.867 1 96.62 167 VAL A C 1
ATOM 1296 O O . VAL A 1 167 ? -2.305 -11.094 -6.621 1 96.62 167 VAL A O 1
ATOM 1299 N N . GLU A 1 168 ? -0.948 -10.219 -5.055 1 97.5 168 GLU A N 1
ATOM 1300 C CA . GLU A 1 168 ? -0.16 -11.43 -4.871 1 97.5 168 GLU A CA 1
ATOM 1301 C C . GLU A 1 168 ? -0.675 -12.25 -3.691 1 97.5 168 GLU A C 1
ATOM 1303 O O . GLU A 1 168 ? -0.896 -11.711 -2.605 1 97.5 168 GLU A O 1
ATOM 1308 N N . ILE A 1 169 ? -0.87 -13.523 -3.918 1 97.62 169 ILE A N 1
ATOM 1309 C CA . ILE A 1 169 ? -1.305 -14.445 -2.875 1 97.62 169 ILE A CA 1
ATOM 1310 C C . ILE A 1 169 ? -0.167 -15.406 -2.525 1 97.62 169 ILE A C 1
ATOM 1312 O O . ILE A 1 169 ? 0.278 -16.188 -3.371 1 97.62 169 ILE A O 1
ATOM 1316 N N . VAL A 1 170 ? 0.273 -15.305 -1.312 1 95.69 170 VAL A N 1
ATOM 1317 C CA . VAL A 1 170 ? 1.345 -16.156 -0.812 1 95.69 170 VAL A CA 1
ATOM 1318 C C . VAL A 1 170 ? 0.761 -17.25 0.081 1 95.69 170 VAL A C 1
ATOM 1320 O O . VAL A 1 170 ? 0.274 -16.969 1.179 1 95.69 170 VAL A O 1
ATOM 1323 N N . PRO A 1 171 ? 0.838 -18.469 -0.44 1 91.44 171 PRO A N 1
ATOM 1324 C CA . PRO A 1 171 ? 0.295 -19.562 0.377 1 91.44 171 PRO A CA 1
ATOM 1325 C C . PRO A 1 171 ? 1.262 -20.016 1.468 1 91.44 171 PRO A C 1
ATOM 1327 O O . PRO A 1 171 ? 2.43 -19.609 1.471 1 91.44 171 PRO A O 1
ATOM 1330 N N . TYR A 1 172 ? 0.726 -20.625 2.635 1 73.69 172 TYR A N 1
ATOM 1331 C CA . TYR A 1 172 ? 1.544 -21.281 3.656 1 73.69 172 TYR A CA 1
ATOM 1332 C C . TYR A 1 172 ? 2.289 -22.469 3.08 1 73.69 172 TYR A C 1
ATOM 1334 O O . TYR A 1 172 ? 1.751 -23.203 2.244 1 73.69 172 TYR A O 1
ATOM 1342 N N . MET B 1 1 ? -23.719 -15.047 2.986 1 38.56 1 MET B N 1
ATOM 1343 C CA . MET B 1 1 ? -22.859 -16.047 3.598 1 38.56 1 MET B CA 1
ATOM 1344 C C . MET B 1 1 ? -21.844 -15.391 4.535 1 38.56 1 MET B C 1
ATOM 1346 O O . MET B 1 1 ? -21.5 -14.219 4.363 1 38.56 1 MET B O 1
ATOM 1350 N N . THR B 1 2 ? -21.828 -15.797 5.723 1 46.47 2 THR B N 1
ATOM 1351 C CA . THR B 1 2 ? -20.922 -15.273 6.738 1 46.47 2 THR B CA 1
ATOM 1352 C C . THR B 1 2 ? -19.5 -15.219 6.211 1 46.47 2 THR B C 1
ATOM 1354 O O . THR B 1 2 ? -18.984 -16.219 5.699 1 46.47 2 THR B O 1
ATOM 1357 N N . PRO B 1 3 ? -19.094 -14.07 5.949 1 55 3 PRO B N 1
ATOM 1358 C CA . PRO B 1 3 ? -17.719 -14.031 5.441 1 55 3 PRO B CA 1
ATOM 1359 C C . PRO B 1 3 ? -16.797 -14.969 6.199 1 55 3 PRO B C 1
ATOM 1361 O O . PRO B 1 3 ? -16.906 -15.117 7.418 1 55 3 PRO B O 1
ATOM 1364 N N . PRO B 1 4 ? -16.234 -15.922 5.457 1 55.38 4 PRO B N 1
ATOM 1365 C CA . PRO B 1 4 ? -15.32 -16.844 6.145 1 55.38 4 PRO B CA 1
ATOM 1366 C C . PRO B 1 4 ? -14.25 -16.109 6.953 1 55.38 4 PRO B C 1
ATOM 1368 O O . PRO B 1 4 ? -13.828 -15.008 6.578 1 55.38 4 PRO B O 1
ATOM 1371 N N . VAL B 1 5 ? -14.383 -16.188 8.312 1 54.5 5 VAL B N 1
ATOM 1372 C CA . VAL B 1 5 ? -13.25 -15.719 9.109 1 54.5 5 VAL B CA 1
ATOM 1373 C C . VAL B 1 5 ? -12.055 -16.641 8.906 1 54.5 5 VAL B C 1
ATOM 1375 O O . VAL B 1 5 ? -12.117 -17.828 9.234 1 54.5 5 VAL B O 1
ATOM 1378 N N . LEU B 1 6 ? -11.188 -16.188 7.945 1 67.38 6 LEU B N 1
ATOM 1379 C CA . LEU B 1 6 ? -10.078 -17.078 7.609 1 67.38 6 LEU B CA 1
ATOM 1380 C C . LEU B 1 6 ? -8.883 -16.828 8.516 1 67.38 6 LEU B C 1
ATOM 1382 O O . LEU B 1 6 ? -8.125 -15.875 8.297 1 67.38 6 LEU B O 1
ATOM 1386 N N . GLU B 1 7 ? -8.945 -17.516 9.711 1 75.56 7 GLU B N 1
ATOM 1387 C CA . GLU B 1 7 ? -7.852 -17.469 10.672 1 75.56 7 GLU B CA 1
ATOM 1388 C C . GLU B 1 7 ? -6.508 -17.703 9.984 1 75.56 7 GLU B C 1
ATOM 1390 O O . GLU B 1 7 ? -6.383 -18.594 9.141 1 75.56 7 GLU B O 1
ATOM 1395 N N . GLY B 1 8 ? -5.602 -16.734 10.133 1 86.69 8 GLY B N 1
ATOM 1396 C CA . GLY B 1 8 ? -4.238 -16.938 9.664 1 86.69 8 GLY B CA 1
ATOM 1397 C C . GLY B 1 8 ? -3.879 -16.078 8.469 1 86.69 8 GLY B C 1
ATOM 1398 O O . GLY B 1 8 ? -2.701 -15.93 8.133 1 86.69 8 GLY B O 1
ATOM 1399 N N . ASN B 1 9 ? -4.938 -15.5 7.766 1 93.19 9 ASN B N 1
ATOM 1400 C CA . ASN B 1 9 ? -4.641 -14.594 6.664 1 93.19 9 ASN B CA 1
ATOM 1401 C C . ASN B 1 9 ? -4.012 -13.297 7.16 1 93.19 9 ASN B C 1
ATOM 1403 O O . ASN B 1 9 ? -4.273 -12.867 8.281 1 93.19 9 ASN B O 1
ATOM 1407 N N . LYS B 1 10 ? -3.139 -12.734 6.344 1 93.81 10 LYS B N 1
ATOM 1408 C CA . LYS B 1 10 ? -2.477 -11.469 6.664 1 93.81 10 LYS B CA 1
ATOM 1409 C C . LYS B 1 10 ? -2.359 -10.586 5.426 1 93.81 10 LYS B C 1
ATOM 1411 O O . LYS B 1 10 ? -2.146 -11.078 4.32 1 93.81 10 LYS B O 1
ATOM 1416 N N . PHE B 1 11 ? -2.58 -9.32 5.633 1 96.44 11 PHE B N 1
ATOM 1417 C CA . PHE B 1 11 ? -2.107 -8.344 4.664 1 96.44 11 PHE B CA 1
ATOM 1418 C C . PHE B 1 11 ? -0.632 -8.031 4.887 1 96.44 11 PHE B C 1
ATOM 1420 O O . PHE B 1 11 ? -0.285 -7.262 5.789 1 96.44 11 PHE B O 1
ATOM 1427 N N . CYS B 1 12 ? 0.199 -8.586 4.066 1 95.44 12 CYS B N 1
ATOM 1428 C CA . CYS B 1 12 ? 1.625 -8.672 4.363 1 95.44 12 CYS B CA 1
ATOM 1429 C C . CYS B 1 12 ? 2.34 -7.379 3.98 1 95.44 12 CYS B C 1
ATOM 1431 O O . CYS B 1 12 ? 2.855 -6.672 4.848 1 95.44 12 CYS B O 1
ATOM 1433 N N . ASN B 1 13 ? 2.287 -7.078 2.713 1 97.38 13 ASN B N 1
ATOM 1434 C CA . ASN B 1 13 ? 3.057 -5.914 2.295 1 97.38 13 ASN B CA 1
ATOM 1435 C C . ASN B 1 13 ? 2.396 -5.199 1.119 1 97.38 13 ASN B C 1
ATOM 1437 O O . ASN B 1 13 ? 1.537 -5.77 0.445 1 97.38 13 ASN B O 1
ATOM 1441 N N . THR B 1 14 ? 2.721 -3.979 0.98 1 96.88 14 THR B N 1
ATOM 1442 C CA . THR B 1 14 ? 2.473 -3.162 -0.203 1 96.88 14 THR B CA 1
ATOM 1443 C C . THR B 1 14 ? 3.773 -2.873 -0.944 1 96.88 14 THR B C 1
ATOM 1445 O O . THR B 1 14 ? 4.746 -2.41 -0.344 1 96.88 14 THR B O 1
ATOM 1448 N N . ALA B 1 15 ? 3.77 -3.166 -2.221 1 96.06 15 ALA B N 1
ATOM 1449 C CA . ALA B 1 15 ? 4.945 -2.896 -3.045 1 96.06 15 ALA B CA 1
ATOM 1450 C C . ALA B 1 15 ? 4.723 -1.676 -3.934 1 96.06 15 ALA B C 1
ATOM 1452 O O . ALA B 1 15 ? 3.678 -1.551 -4.578 1 96.06 15 ALA B O 1
ATOM 1453 N N . ILE B 1 16 ? 5.691 -0.806 -3.936 1 93.06 16 ILE B N 1
ATOM 1454 C CA . ILE B 1 16 ? 5.652 0.368 -4.801 1 93.06 16 ILE B CA 1
ATOM 1455 C C . ILE B 1 16 ? 6.914 0.417 -5.66 1 93.06 16 ILE B C 1
ATOM 1457 O O . ILE B 1 16 ? 7.984 -0.024 -5.23 1 93.06 16 ILE B O 1
ATOM 1461 N N . ARG B 1 17 ? 6.758 0.962 -6.789 1 91.81 17 ARG B N 1
ATOM 1462 C CA . ARG B 1 17 ? 7.91 1.21 -7.648 1 91.81 17 ARG B CA 1
ATOM 1463 C C . ARG B 1 17 ? 8.609 2.508 -7.262 1 91.81 17 ARG B C 1
ATOM 1465 O O . ARG B 1 17 ? 7.957 3.506 -6.949 1 91.81 17 ARG B O 1
ATOM 1472 N N . VAL B 1 18 ? 9.906 2.451 -7.344 1 92.06 18 VAL B N 1
ATOM 1473 C CA . VAL B 1 18 ? 10.688 3.65 -7.055 1 92.06 18 VAL B CA 1
ATOM 1474 C C . VAL B 1 18 ? 11.789 3.812 -8.102 1 92.06 18 VAL B C 1
ATOM 1476 O O . VAL B 1 18 ? 12.234 2.83 -8.695 1 92.06 18 VAL B O 1
ATOM 1479 N N . LYS B 1 19 ? 12.219 5.02 -8.32 1 89.44 19 LYS B N 1
ATOM 1480 C CA . LYS B 1 19 ? 13.242 5.312 -9.312 1 89.44 19 LYS B CA 1
ATOM 1481 C C . LYS B 1 19 ? 14.633 4.992 -8.773 1 89.44 19 LYS B C 1
ATOM 1483 O O . LYS B 1 19 ? 15.469 4.43 -9.492 1 89.44 19 LYS B O 1
ATOM 1488 N N . ASN B 1 20 ? 14.906 5.391 -7.594 1 92.88 20 ASN B N 1
ATOM 1489 C CA . ASN B 1 20 ? 16.188 5.195 -6.926 1 92.88 20 ASN B CA 1
ATOM 1490 C C . ASN B 1 20 ? 16.016 4.465 -5.598 1 92.88 20 ASN B C 1
ATOM 1492 O O . ASN B 1 20 ? 15.57 5.051 -4.613 1 92.88 20 ASN B O 1
ATOM 1496 N N . ILE B 1 21 ? 16.469 3.215 -5.57 1 95.5 21 ILE B N 1
ATOM 1497 C CA . ILE B 1 21 ? 16.219 2.33 -4.438 1 95.5 21 ILE B CA 1
ATOM 1498 C C . ILE B 1 21 ? 16.891 2.887 -3.188 1 95.5 21 ILE B C 1
ATOM 1500 O O . ILE B 1 21 ? 16.328 2.871 -2.098 1 95.5 21 ILE B O 1
ATOM 1504 N N . ASP B 1 22 ? 18.047 3.408 -3.342 1 96.19 22 ASP B N 1
ATOM 1505 C CA . ASP B 1 22 ? 18.797 3.893 -2.189 1 96.19 22 ASP B CA 1
ATOM 1506 C C . ASP B 1 22 ? 18.203 5.191 -1.65 1 96.19 22 ASP B C 1
ATOM 1508 O O . ASP B 1 22 ? 18.141 5.395 -0.436 1 96.19 22 ASP B O 1
ATOM 1512 N N . GLY B 1 23 ? 17.844 6.078 -2.561 1 95.44 23 GLY B N 1
ATOM 1513 C CA . GLY B 1 23 ? 17.172 7.305 -2.135 1 95.44 23 GLY B CA 1
ATOM 1514 C C . GLY B 1 23 ? 15.891 7.055 -1.365 1 95.44 23 GLY B C 1
ATOM 1515 O O . GLY B 1 23 ? 15.672 7.652 -0.311 1 95.44 23 GLY B O 1
ATOM 1516 N N . SER B 1 24 ? 15.102 6.191 -1.918 1 96.06 24 SER B N 1
ATOM 1517 C CA . SER B 1 24 ? 13.844 5.867 -1.244 1 96.06 24 SER B CA 1
ATOM 1518 C C . SER B 1 24 ? 14.102 5.164 0.086 1 96.06 24 SER B C 1
ATOM 1520 O O . SER B 1 24 ? 13.445 5.465 1.087 1 96.06 24 SER B O 1
ATOM 1522 N N . THR B 1 25 ? 15.023 4.238 0.083 1 97.38 25 THR B N 1
ATOM 1523 C CA . THR B 1 25 ? 15.367 3.561 1.33 1 97.38 25 THR B CA 1
ATOM 1524 C C . THR B 1 25 ? 15.828 4.562 2.383 1 97.38 25 THR B C 1
ATOM 1526 O O . THR B 1 25 ? 15.445 4.465 3.551 1 97.38 25 THR B O 1
ATOM 1529 N N . SER B 1 26 ? 16.578 5.523 1.964 1 96.44 26 SER B N 1
ATOM 1530 C CA . SER B 1 26 ? 17.062 6.551 2.879 1 96.44 26 SER B CA 1
ATOM 1531 C C . SER B 1 26 ? 15.906 7.328 3.5 1 96.44 26 SER B C 1
ATOM 1533 O O . SER B 1 26 ? 15.938 7.66 4.684 1 96.44 26 SER B O 1
ATOM 1535 N N . PHE B 1 27 ? 14.961 7.578 2.77 1 97 27 PHE B N 1
ATOM 1536 C CA . PHE B 1 27 ? 13.797 8.289 3.281 1 97 27 PHE B CA 1
ATOM 1537 C C . PHE B 1 27 ? 13.055 7.453 4.316 1 97 27 PHE B C 1
ATOM 1539 O O . PHE B 1 27 ? 12.852 7.891 5.449 1 97 27 PHE B O 1
ATOM 1546 N N . TYR B 1 28 ? 12.672 6.254 3.98 1 97.56 28 TYR B N 1
ATOM 1547 C CA . TYR B 1 28 ? 11.82 5.453 4.848 1 97.56 28 TYR B CA 1
ATOM 1548 C C . TYR B 1 28 ? 12.578 4.992 6.086 1 97.56 28 TYR B C 1
ATOM 1550 O O . TYR B 1 28 ? 11.992 4.871 7.168 1 97.56 28 TYR B O 1
ATOM 1558 N N . VAL B 1 29 ? 13.867 4.762 5.926 1 96.06 29 VAL B N 1
ATOM 1559 C CA . VAL B 1 29 ? 14.672 4.355 7.07 1 96.06 29 VAL B CA 1
ATOM 1560 C C . VAL B 1 2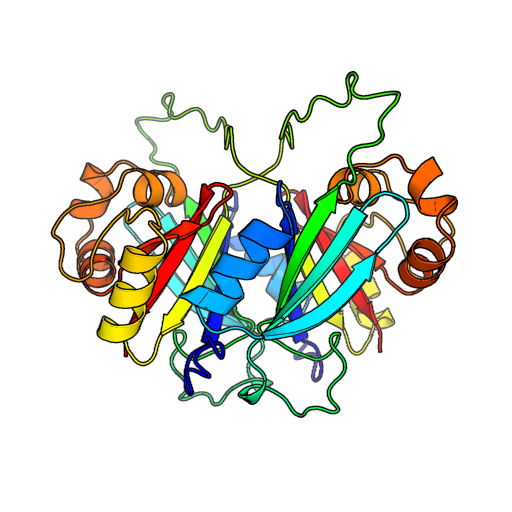9 ? 15.102 5.586 7.867 1 96.06 29 VAL B C 1
ATOM 1562 O O . VAL B 1 29 ? 14.883 5.656 9.078 1 96.06 29 VAL B O 1
ATOM 1565 N N . GLY B 1 30 ? 15.562 6.57 7.207 1 94.88 30 GLY B N 1
ATOM 1566 C CA . GLY B 1 30 ? 16.172 7.719 7.863 1 94.88 30 GLY B CA 1
ATOM 1567 C C . GLY B 1 30 ? 15.141 8.688 8.422 1 94.88 30 GLY B C 1
ATOM 1568 O O . GLY B 1 30 ? 15.367 9.305 9.469 1 94.88 30 GLY B O 1
ATOM 1569 N N . VAL B 1 31 ? 14.055 8.828 7.746 1 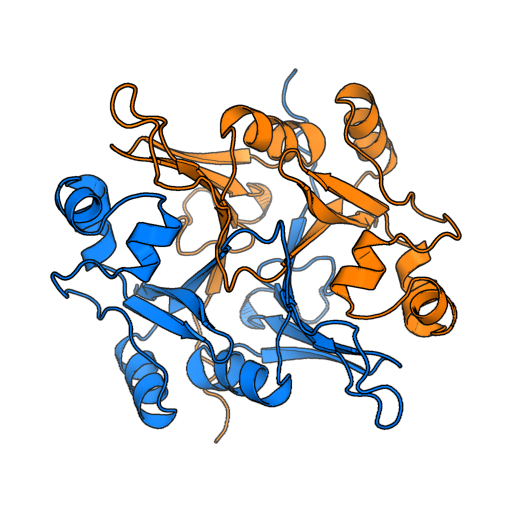95.81 31 VAL B N 1
ATOM 1570 C CA . VAL B 1 31 ? 13.078 9.844 8.141 1 95.81 31 VAL B CA 1
ATOM 1571 C C . VAL B 1 31 ? 11.961 9.195 8.953 1 95.81 31 VAL B C 1
ATOM 1573 O O . VAL B 1 31 ? 11.547 9.727 9.984 1 95.81 31 VAL B O 1
ATOM 1576 N N . LEU B 1 32 ? 11.562 8.008 8.5 1 96.31 32 LEU B N 1
ATOM 1577 C CA . LEU B 1 32 ? 10.406 7.402 9.148 1 96.31 32 LEU B CA 1
ATOM 1578 C C . LEU B 1 32 ? 10.836 6.348 10.156 1 96.31 32 LEU B C 1
ATOM 1580 O O . LEU B 1 32 ? 10.008 5.824 10.906 1 96.31 32 LEU B O 1
ATOM 1584 N N . GLY B 1 33 ? 12.102 5.988 10.094 1 94.38 33 GLY B N 1
ATOM 1585 C CA . GLY B 1 33 ? 12.625 5.113 11.133 1 94.38 33 GLY B CA 1
ATOM 1586 C C . GLY B 1 33 ? 12.375 3.645 10.852 1 94.38 33 GLY B C 1
ATOM 1587 O O . GLY B 1 33 ? 12.469 2.811 11.758 1 94.38 33 GLY B O 1
ATOM 1588 N N . MET B 1 34 ? 11.961 3.256 9.68 1 95.75 34 MET B N 1
ATOM 1589 C CA . MET B 1 34 ? 11.852 1.839 9.352 1 95.75 34 MET B CA 1
ATOM 1590 C C . MET B 1 34 ? 13.227 1.179 9.312 1 95.75 34 MET B C 1
ATOM 1592 O O . MET B 1 34 ? 14.25 1.861 9.383 1 95.75 34 MET B O 1
ATOM 1596 N N . LYS B 1 35 ? 13.172 -0.133 9.219 1 95 35 LYS B N 1
ATOM 1597 C CA . LYS B 1 35 ? 14.391 -0.915 9.031 1 95 35 LYS B CA 1
ATOM 1598 C C . LYS B 1 35 ? 14.312 -1.739 7.746 1 95 35 LYS B C 1
ATOM 1600 O O . LYS B 1 35 ? 13.25 -2.23 7.379 1 95 35 LYS B O 1
ATOM 1605 N N . GLU B 1 36 ? 15.484 -1.845 7.145 1 95.38 36 GLU B N 1
ATOM 1606 C CA . GLU B 1 36 ? 15.578 -2.797 6.043 1 95.38 36 GLU B CA 1
ATOM 1607 C C . GLU B 1 36 ? 15.578 -4.234 6.555 1 95.38 36 GLU B C 1
ATOM 1609 O O . GLU B 1 36 ? 16.484 -4.645 7.277 1 95.38 36 GLU B O 1
ATOM 1614 N N . LEU B 1 37 ? 14.609 -4.949 6.207 1 95 37 LEU B N 1
ATOM 1615 C CA . LEU B 1 37 ? 14.445 -6.324 6.668 1 95 37 LEU B CA 1
ATOM 1616 C C . LEU B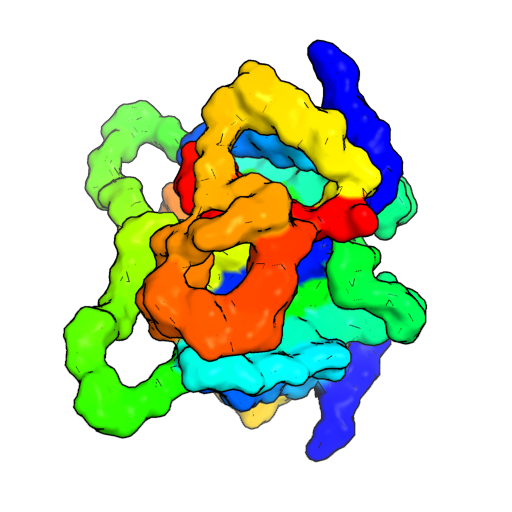 1 37 ? 15.133 -7.301 5.719 1 95 37 LEU B C 1
ATOM 1618 O O . LEU B 1 37 ? 15.609 -8.352 6.148 1 95 37 LEU B O 1
ATOM 1622 N N . TYR B 1 38 ? 15.078 -6.98 4.441 1 94.69 38 TYR B N 1
ATOM 1623 C CA . TYR B 1 38 ? 15.625 -7.848 3.404 1 94.69 38 TYR B CA 1
ATOM 1624 C C . TYR B 1 38 ? 15.859 -7.07 2.113 1 94.69 38 TYR B C 1
ATOM 1626 O O . TYR B 1 38 ? 15.188 -6.074 1.848 1 94.69 38 TYR B O 1
ATOM 1634 N N . ARG B 1 39 ? 16.812 -7.465 1.345 1 96.38 39 ARG B N 1
ATOM 1635 C CA . ARG B 1 39 ? 17.125 -6.906 0.032 1 96.38 39 ARG B CA 1
ATOM 1636 C C . ARG B 1 39 ? 17.469 -8.008 -0.964 1 96.38 39 ARG B C 1
ATOM 1638 O O . ARG B 1 39 ? 18.172 -8.969 -0.62 1 96.38 39 ARG B O 1
ATOM 1645 N N . MET B 1 40 ? 16.984 -7.902 -2.148 1 94.62 40 MET B N 1
ATOM 1646 C CA . MET B 1 40 ? 17.266 -8.836 -3.232 1 94.62 40 MET B CA 1
ATOM 1647 C C . MET B 1 40 ? 17.688 -8.094 -4.496 1 94.62 40 MET B C 1
ATOM 1649 O O . MET B 1 40 ? 16.969 -7.199 -4.961 1 94.62 40 MET B O 1
ATOM 1653 N N . ALA B 1 41 ? 18.812 -8.445 -4.961 1 93.44 41 ALA B N 1
ATOM 1654 C CA . ALA B 1 41 ? 19.25 -7.957 -6.266 1 93.44 41 ALA B CA 1
ATOM 1655 C C . ALA B 1 41 ? 18.938 -8.969 -7.367 1 93.44 41 ALA B C 1
ATOM 1657 O O . ALA B 1 41 ? 19.625 -9.992 -7.488 1 93.44 41 ALA B O 1
ATOM 1658 N N . LEU B 1 42 ? 17.953 -8.68 -8.148 1 92.75 42 LEU B N 1
ATOM 1659 C CA . LEU B 1 42 ? 17.578 -9.531 -9.273 1 92.75 42 LEU B CA 1
ATOM 1660 C C . LEU B 1 42 ? 18.266 -9.07 -10.555 1 92.75 42 LEU B C 1
ATOM 1662 O O . LEU B 1 42 ? 19.016 -8.094 -10.555 1 92.75 42 LEU B O 1
ATOM 1666 N N . GLN B 1 43 ? 18.078 -9.758 -11.594 1 90.44 43 GLN B N 1
ATOM 1667 C CA . GLN B 1 43 ? 18.703 -9.414 -12.867 1 90.44 43 GLN B CA 1
ATOM 1668 C C . GLN B 1 43 ? 18.203 -8.07 -13.391 1 90.44 43 GLN B C 1
ATOM 1670 O O . GLN B 1 43 ? 18.969 -7.273 -13.922 1 90.44 43 GLN B O 1
ATOM 1675 N N . ASN B 1 44 ? 16.891 -7.863 -13.164 1 89.06 44 ASN B N 1
ATOM 1676 C CA . ASN B 1 44 ? 16.297 -6.691 -13.805 1 89.06 44 ASN B CA 1
ATOM 1677 C C . ASN B 1 44 ? 15.781 -5.691 -12.781 1 89.06 44 ASN B C 1
ATOM 1679 O O . ASN B 1 44 ? 15.336 -4.598 -13.141 1 89.06 44 ASN B O 1
ATOM 1683 N N . ALA B 1 45 ? 15.82 -6.074 -11.516 1 92.44 45 ALA B N 1
ATOM 1684 C CA . ALA B 1 45 ? 15.266 -5.191 -10.492 1 92.44 45 ALA B CA 1
ATOM 1685 C C . ALA B 1 45 ? 15.953 -5.422 -9.148 1 92.44 45 ALA B C 1
ATOM 1687 O O . ALA B 1 45 ? 16.547 -6.477 -8.914 1 92.44 45 ALA B O 1
ATOM 1688 N N . THR B 1 46 ? 15.883 -4.418 -8.328 1 95.31 46 THR B N 1
ATOM 1689 C CA . THR B 1 46 ? 16.234 -4.531 -6.922 1 95.31 46 THR B CA 1
ATOM 1690 C C . THR B 1 46 ? 15 -4.387 -6.043 1 95.31 46 THR B C 1
ATOM 1692 O O . THR B 1 46 ? 14.156 -3.525 -6.285 1 95.31 46 THR B O 1
ATOM 1695 N N . LEU B 1 47 ? 14.875 -5.312 -5.086 1 96.5 47 LEU B N 1
ATOM 1696 C CA . LEU B 1 47 ? 13.773 -5.297 -4.125 1 96.5 47 LEU B CA 1
ATOM 1697 C C . LEU B 1 47 ? 14.289 -5.055 -2.711 1 96.5 47 LEU B C 1
ATOM 1699 O O . LEU B 1 47 ? 15.289 -5.648 -2.301 1 96.5 47 LEU B O 1
ATOM 1703 N N . VAL B 1 48 ? 13.664 -4.176 -1.977 1 97.88 48 VAL B N 1
ATOM 1704 C CA . VAL B 1 48 ? 13.977 -3.926 -0.572 1 97.88 48 VAL B CA 1
ATOM 1705 C C . VAL B 1 48 ? 12.688 -3.971 0.253 1 97.88 48 VAL B C 1
ATOM 1707 O O . VAL B 1 48 ? 11.703 -3.307 -0.081 1 97.88 48 VAL B O 1
ATOM 1710 N N . TRP B 1 49 ? 12.688 -4.785 1.288 1 97.38 49 TRP B N 1
ATOM 1711 C CA . TRP B 1 49 ? 11.57 -4.848 2.223 1 97.38 49 TRP B CA 1
ATOM 1712 C C . TRP B 1 49 ? 11.883 -4.082 3.502 1 97.38 49 TRP B C 1
ATOM 1714 O O . TRP B 1 49 ? 12.922 -4.312 4.133 1 97.38 49 TRP B O 1
ATOM 1724 N N . LEU B 1 50 ? 10.961 -3.201 3.855 1 97.12 50 LEU B N 1
ATOM 1725 C CA . LEU B 1 50 ? 11.125 -2.34 5.02 1 97.12 50 LEU B CA 1
ATOM 1726 C C . LEU B 1 50 ? 10.008 -2.576 6.031 1 97.12 50 LEU B C 1
ATOM 1728 O O . LEU B 1 50 ? 8.859 -2.789 5.652 1 97.12 50 LEU B O 1
ATOM 1732 N N . GLY B 1 51 ? 10.281 -2.535 7.273 1 95.38 51 GLY B N 1
ATOM 1733 C CA . GLY B 1 51 ? 9.305 -2.645 8.352 1 95.38 51 GLY B CA 1
ATOM 1734 C C . GLY B 1 51 ? 9.836 -2.164 9.688 1 95.38 51 GLY B C 1
ATOM 1735 O O . GLY B 1 51 ? 10.984 -1.707 9.773 1 95.38 51 GLY B O 1
ATOM 1736 N N . TY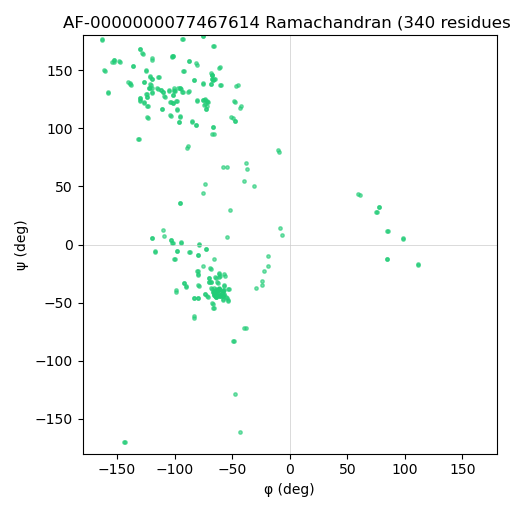R B 1 52 ? 8.945 -2.197 10.609 1 92.75 52 TYR B N 1
ATOM 1737 C CA . TYR B 1 52 ? 9.344 -1.888 11.977 1 92.75 52 TYR B CA 1
ATOM 1738 C C . TYR B 1 52 ? 9.586 -3.162 12.781 1 92.75 52 TYR B C 1
ATOM 1740 O O . TYR B 1 52 ? 8.664 -3.943 13.008 1 92.75 52 TYR B O 1
ATOM 1748 N N . PRO B 1 53 ? 10.797 -3.393 13.211 1 77.62 53 PRO B N 1
ATOM 1749 C CA . PRO B 1 53 ? 11.172 -4.672 13.82 1 77.62 53 PRO B CA 1
ATOM 1750 C C . PRO B 1 53 ? 10.375 -4.984 15.078 1 77.62 53 PRO B C 1
ATOM 1752 O O . PRO B 1 53 ? 10.203 -6.152 15.438 1 77.62 53 PRO B O 1
ATOM 1755 N N . ASN B 1 54 ? 9.938 -4.035 15.727 1 74.5 54 ASN B N 1
ATOM 1756 C CA . ASN B 1 54 ? 9.25 -4.285 16.984 1 74.5 54 ASN B CA 1
ATOM 1757 C C . ASN B 1 54 ? 7.812 -4.738 16.766 1 74.5 54 ASN B C 1
ATOM 1759 O O . ASN B 1 54 ? 7.113 -5.086 17.719 1 74.5 54 ASN B O 1
ATOM 1763 N N . CYS B 1 55 ? 7.477 -4.812 15.586 1 71.5 55 CYS B N 1
ATOM 1764 C CA . CYS B 1 55 ? 6.086 -5.145 15.312 1 71.5 55 CYS B CA 1
ATOM 1765 C C . CYS B 1 55 ? 5.926 -6.633 15.016 1 71.5 55 CYS B C 1
ATOM 1767 O O . CYS B 1 55 ? 4.809 -7.117 14.836 1 71.5 55 CYS B O 1
ATOM 1769 N N . ALA B 1 56 ? 7.062 -7.359 14.938 1 73.81 56 ALA B N 1
ATOM 1770 C CA . ALA B 1 56 ? 7.039 -8.812 14.766 1 73.81 56 ALA B CA 1
ATOM 1771 C C . ALA B 1 56 ? 8.289 -9.453 15.359 1 73.81 56 ALA B C 1
ATOM 1773 O O . ALA B 1 56 ? 9.328 -8.797 15.492 1 73.81 56 ALA B O 1
ATOM 1774 N N . ASP B 1 57 ? 8.086 -10.68 15.609 1 79.56 57 ASP B N 1
ATOM 1775 C CA . ASP B 1 57 ? 9.258 -11.438 16.062 1 79.56 57 ASP B CA 1
ATOM 1776 C C . ASP B 1 57 ? 10.281 -11.578 14.938 1 79.56 57 ASP B C 1
ATOM 1778 O O . ASP B 1 57 ? 9.922 -11.711 13.766 1 79.56 57 ASP B O 1
ATOM 1782 N N . ASP B 1 58 ? 11.492 -11.562 15.328 1 77.44 58 ASP B N 1
ATOM 1783 C CA . ASP B 1 58 ? 12.594 -11.656 14.375 1 77.44 58 ASP B CA 1
ATOM 1784 C C . ASP B 1 58 ? 12.469 -12.922 13.516 1 77.44 58 ASP B C 1
ATOM 1786 O O . ASP B 1 58 ? 12.922 -12.945 12.375 1 77.44 58 ASP B O 1
ATOM 1790 N N . SER B 1 59 ? 11.844 -13.891 14.062 1 83.31 59 SER B N 1
ATOM 1791 C CA . SER B 1 59 ? 11.758 -15.172 13.375 1 83.31 59 SER B CA 1
ATOM 1792 C C . SER B 1 59 ? 10.57 -15.211 12.422 1 83.31 59 SER B C 1
ATOM 1794 O O . SER B 1 59 ? 10.438 -16.141 11.617 1 83.31 59 SER B O 1
ATOM 1796 N N . THR B 1 60 ? 9.75 -14.156 12.469 1 86.44 60 THR B N 1
ATOM 1797 C CA . THR B 1 60 ? 8.578 -14.148 11.594 1 86.44 60 THR B CA 1
ATOM 1798 C C . THR B 1 60 ? 8.992 -13.898 10.148 1 86.44 60 THR B C 1
ATOM 1800 O O . THR B 1 60 ? 9.617 -12.883 9.836 1 86.44 60 THR B O 1
ATOM 1803 N N . PRO B 1 61 ? 8.641 -14.891 9.289 1 88 61 PRO B N 1
ATOM 1804 C CA . PRO B 1 61 ? 8.969 -14.664 7.883 1 88 61 PRO B CA 1
ATOM 1805 C C . PRO B 1 61 ? 8.266 -13.438 7.305 1 88 61 PRO B C 1
ATOM 1807 O O . PRO B 1 61 ? 7.191 -13.055 7.77 1 88 61 PRO B O 1
ATOM 1810 N N . LEU B 1 62 ? 8.867 -12.828 6.324 1 87.31 62 LEU B N 1
ATOM 1811 C CA . LEU B 1 62 ? 8.344 -11.625 5.684 1 87.31 62 LEU B CA 1
ATOM 1812 C C . LEU B 1 62 ? 6.906 -11.836 5.23 1 87.31 62 LEU B C 1
ATOM 1814 O O . LEU B 1 62 ? 6.066 -10.945 5.379 1 87.31 62 LEU B O 1
ATOM 1818 N N . SER B 1 63 ? 6.66 -13.023 4.75 1 87.56 63 SER B N 1
ATOM 1819 C CA . SER B 1 63 ? 5.352 -13.328 4.184 1 87.56 63 SER B CA 1
ATOM 1820 C C . SER B 1 63 ? 4.293 -13.453 5.273 1 87.56 63 SER B C 1
ATOM 1822 O O . SER B 1 63 ? 3.104 -13.586 4.977 1 87.56 63 SER B O 1
ATOM 1824 N N . ARG B 1 64 ? 4.695 -13.352 6.512 1 88.56 64 ARG B N 1
ATOM 1825 C CA . ARG B 1 64 ? 3.752 -13.461 7.617 1 88.56 64 ARG B CA 1
ATOM 1826 C C . ARG B 1 64 ? 3.738 -12.188 8.461 1 88.56 64 ARG B C 1
ATOM 1828 O O . ARG B 1 64 ? 3.135 -12.156 9.531 1 88.56 64 ARG B O 1
ATOM 1835 N N . ARG B 1 65 ? 4.402 -11.266 8.039 1 91.06 65 ARG B N 1
ATOM 1836 C CA . ARG B 1 65 ? 4.414 -9.969 8.711 1 91.06 65 ARG B CA 1
ATOM 1837 C C . ARG B 1 65 ? 3.355 -9.039 8.125 1 91.06 65 ARG B C 1
ATOM 1839 O O . ARG B 1 65 ? 2.965 -9.18 6.969 1 91.06 65 ARG B O 1
ATOM 1846 N N . GLU B 1 66 ? 2.854 -8.188 8.977 1 93.19 66 GLU B N 1
ATOM 1847 C CA . GLU B 1 66 ? 2.088 -7.039 8.508 1 93.19 66 GLU B CA 1
ATOM 1848 C C . GLU B 1 66 ? 2.924 -5.766 8.555 1 93.19 66 GLU B C 1
ATOM 1850 O O . GLU B 1 66 ? 3.982 -5.734 9.188 1 93.19 66 GLU B O 1
ATOM 1855 N N . GLY B 1 67 ? 2.494 -4.762 7.836 1 94 67 GLY B N 1
ATOM 1856 C CA . GLY B 1 67 ? 3.135 -3.461 7.922 1 94 67 GLY B CA 1
ATOM 1857 C C . GLY B 1 67 ? 4.473 -3.404 7.211 1 94 67 GLY B C 1
ATOM 1858 O O . GLY B 1 67 ? 5.391 -2.709 7.656 1 94 67 GLY B O 1
ATOM 1859 N N . VAL B 1 68 ? 4.629 -4.223 6.195 1 96.69 68 VAL B N 1
ATOM 1860 C CA . VAL B 1 68 ? 5.867 -4.23 5.426 1 96.69 68 VAL B CA 1
ATOM 1861 C C . VAL B 1 68 ? 5.68 -3.439 4.133 1 96.69 68 VAL B C 1
ATOM 1863 O O . VAL B 1 68 ? 4.645 -3.561 3.469 1 96.69 68 VAL B O 1
ATOM 1866 N N . LEU B 1 69 ? 6.605 -2.566 3.832 1 97.81 69 LEU B N 1
ATOM 1867 C CA . LEU B 1 69 ? 6.684 -1.846 2.566 1 97.81 69 LEU B CA 1
ATOM 1868 C C . LEU B 1 69 ? 7.773 -2.43 1.675 1 97.81 69 LEU B C 1
ATOM 1870 O O . LEU B 1 69 ? 8.922 -2.559 2.098 1 97.81 69 LEU B O 1
ATOM 1874 N N . GLU B 1 70 ? 7.418 -2.844 0.509 1 97.88 70 GLU B N 1
ATOM 1875 C CA . GLU B 1 70 ? 8.367 -3.342 -0.48 1 97.88 70 GLU B CA 1
ATOM 1876 C C . GLU B 1 70 ? 8.664 -2.287 -1.543 1 97.88 70 GLU B C 1
ATOM 1878 O O . GLU B 1 70 ? 7.746 -1.775 -2.188 1 97.88 70 GLU B O 1
ATOM 1883 N N . LEU B 1 71 ? 9.914 -1.939 -1.664 1 96.44 71 LEU B N 1
ATOM 1884 C CA . LEU B 1 71 ? 10.383 -1.064 -2.734 1 96.44 71 LEU B CA 1
ATOM 1885 C C . LEU B 1 71 ? 10.914 -1.879 -3.908 1 96.44 71 LEU B C 1
ATOM 1887 O O . LEU B 1 71 ? 11.656 -2.846 -3.713 1 96.44 71 LEU B O 1
ATOM 1891 N N . VAL B 1 72 ? 10.531 -1.5 -5.098 1 94.25 72 VAL B N 1
ATOM 1892 C CA . VAL B 1 72 ? 10.969 -2.178 -6.316 1 94.25 72 VAL B CA 1
ATOM 1893 C C . VAL B 1 72 ? 11.562 -1.162 -7.285 1 94.25 72 VAL B C 1
ATOM 1895 O O . VAL B 1 72 ? 10.891 -0.204 -7.68 1 94.25 72 VAL B O 1
ATOM 1898 N N . ALA B 1 73 ? 12.797 -1.349 -7.684 1 93.12 73 ALA B N 1
ATOM 1899 C CA . ALA B 1 73 ? 13.461 -0.466 -8.641 1 93.12 73 ALA B CA 1
ATOM 1900 C C . ALA B 1 73 ? 13.984 -1.252 -9.836 1 93.12 73 ALA B C 1
ATOM 1902 O O . ALA B 1 73 ? 14.719 -2.227 -9.672 1 93.12 73 ALA B O 1
ATOM 1903 N N . LYS B 1 74 ? 13.617 -0.806 -10.961 1 89.44 74 LYS B N 1
ATOM 1904 C CA . LYS B 1 74 ? 14.164 -1.399 -12.172 1 89.44 74 LYS B CA 1
ATOM 1905 C C . LYS B 1 74 ? 15.656 -1.092 -12.32 1 89.44 74 LYS B C 1
ATOM 1907 O O . LYS B 1 74 ? 16.094 0.025 -12.031 1 89.44 74 LYS B O 1
ATOM 1912 N N . LYS B 1 75 ? 16.391 -2.141 -12.734 1 87.62 75 LYS B N 1
ATOM 1913 C CA . LYS B 1 75 ? 17.797 -1.906 -13.055 1 87.62 75 LYS B CA 1
ATOM 1914 C C . LYS B 1 75 ? 17.938 -1.321 -14.461 1 87.62 75 LYS B C 1
ATOM 1916 O O . LYS B 1 75 ? 17.234 -1.721 -15.383 1 87.62 75 LYS B O 1
ATOM 1921 N N . LEU B 1 76 ? 18.594 -0.146 -14.531 1 68.88 76 LEU B N 1
ATOM 1922 C CA . LEU B 1 76 ? 18.844 0.494 -15.82 1 68.88 76 LEU B CA 1
ATOM 1923 C C . LEU B 1 76 ? 19.812 -0.334 -16.672 1 68.88 76 LEU B C 1
ATOM 1925 O O . LEU B 1 76 ? 20.812 -0.833 -16.156 1 68.88 76 LEU B O 1
ATOM 1929 N N . THR B 1 77 ? 19.375 -1.086 -17.625 1 56.91 77 THR B N 1
ATOM 1930 C CA . THR B 1 77 ? 20.312 -1.732 -18.531 1 56.91 77 THR B CA 1
ATOM 1931 C C . THR B 1 77 ? 20.938 -0.712 -19.469 1 56.91 77 THR B C 1
ATOM 1933 O O . THR B 1 77 ? 20.297 0.249 -19.891 1 56.91 77 THR B O 1
ATOM 1936 N N . LEU B 1 78 ? 22.359 -0.594 -19.516 1 49.72 78 LEU B N 1
ATOM 1937 C CA . LEU B 1 78 ? 23.125 0.235 -20.438 1 49.72 78 LEU B CA 1
ATOM 1938 C C . LEU B 1 78 ? 22.5 0.228 -21.828 1 49.72 78 LEU B C 1
ATOM 1940 O O . LEU B 1 78 ? 22.609 1.209 -22.578 1 49.72 78 LEU B O 1
ATOM 1944 N N . GLU B 1 79 ? 22.578 -0.9 -22.625 1 41.97 79 GLU B N 1
ATOM 1945 C CA . GLU B 1 79 ? 22.172 -0.817 -24.016 1 41.97 79 GLU B CA 1
ATOM 1946 C C . GLU B 1 79 ? 20.828 -0.136 -24.172 1 41.97 79 GLU B C 1
ATOM 1948 O O . GLU B 1 79 ? 20.609 0.622 -25.125 1 41.97 79 GLU B O 1
ATOM 1953 N N . LYS B 1 80 ? 19.75 -0.89 -24 1 41.06 80 LYS B N 1
ATOM 1954 C CA . LYS B 1 80 ? 18.406 -0.492 -24.438 1 41.06 80 LYS B CA 1
ATOM 1955 C C . LYS B 1 80 ? 17.812 0.554 -23.5 1 41.06 80 LYS B C 1
ATOM 1957 O O . LYS B 1 80 ? 17.156 0.211 -22.516 1 41.06 80 LYS B O 1
ATOM 1962 N N . ASP B 1 81 ? 18.453 1.495 -23.094 1 40.41 81 ASP B N 1
ATOM 1963 C CA . ASP B 1 81 ? 17.797 2.693 -22.562 1 40.41 81 ASP B CA 1
ATOM 1964 C C . ASP B 1 81 ? 16.391 2.836 -23.109 1 40.41 81 ASP B C 1
ATOM 1966 O O . ASP B 1 81 ? 15.766 3.891 -22.969 1 40.41 81 ASP B O 1
ATOM 1970 N N . SER B 1 82 ? 16.297 2.311 -24.391 1 36.44 82 SER B N 1
ATOM 1971 C CA . SER B 1 82 ? 15.227 2.896 -25.203 1 36.44 82 SER B CA 1
ATOM 1972 C C . SER B 1 82 ? 13.914 2.961 -24.422 1 36.44 82 SER B C 1
ATOM 1974 O O . SER B 1 82 ? 13.922 3.111 -23.188 1 36.44 82 SER B O 1
ATOM 1976 N N . HIS B 1 83 ? 12.805 2.342 -25.234 1 37.5 83 HIS B N 1
ATOM 1977 C CA . HIS B 1 83 ? 11.391 2.676 -25.328 1 37.5 83 HIS B CA 1
ATOM 1978 C C . HIS B 1 83 ? 10.633 2.211 -24.094 1 37.5 83 HIS B C 1
ATOM 1980 O O . HIS B 1 83 ? 9.398 2.203 -24.078 1 37.5 83 HIS B O 1
ATOM 1986 N N . VAL B 1 84 ? 11.375 1.276 -23.438 1 37.31 84 VAL B N 1
ATOM 1987 C CA . VAL B 1 84 ? 10.336 1.055 -22.438 1 37.31 84 VAL B CA 1
ATOM 1988 C C . VAL B 1 84 ? 10.016 2.369 -21.719 1 37.31 84 VAL B C 1
ATOM 1990 O O . VAL B 1 84 ? 10.875 2.947 -21.062 1 37.31 84 VAL B O 1
ATOM 1993 N N . ASP B 1 85 ? 9.492 3.268 -22.391 1 37.75 85 ASP B N 1
ATOM 1994 C CA . ASP B 1 85 ? 8.867 4.469 -21.844 1 37.75 85 ASP B CA 1
ATOM 1995 C C . ASP B 1 85 ? 8.703 4.367 -20.328 1 37.75 85 ASP B C 1
ATOM 1997 O O . ASP B 1 85 ? 8.133 3.4 -19.828 1 37.75 85 ASP B O 1
ATOM 2001 N N . ASP B 1 86 ? 9.766 4.641 -19.672 1 41.34 86 ASP B N 1
ATOM 2002 C CA . ASP B 1 86 ? 9.547 5.02 -18.281 1 41.34 86 ASP B CA 1
ATOM 2003 C C . ASP B 1 86 ? 8.094 5.441 -18.047 1 41.34 86 ASP B C 1
ATOM 2005 O O . ASP B 1 86 ? 7.805 6.219 -17.141 1 41.34 86 ASP B O 1
ATOM 2009 N N . GLN B 1 87 ? 7.48 5.551 -19.266 1 36 87 GLN B N 1
ATOM 2010 C CA . GLN B 1 87 ? 6.082 5.926 -19.062 1 36 87 GLN B CA 1
ATOM 2011 C C . GLN B 1 87 ? 5.508 5.246 -17.828 1 36 87 GLN B C 1
ATOM 2013 O O . GLN B 1 87 ? 5.441 4.016 -17.766 1 36 87 GLN B O 1
ATOM 2018 N N . HIS B 1 88 ? 6.035 5.594 -16.766 1 39.91 88 HIS B N 1
ATOM 2019 C CA . HIS B 1 88 ? 5.113 5.496 -15.648 1 39.91 88 HIS B CA 1
ATOM 2020 C C . HIS B 1 88 ? 3.703 5.148 -16.125 1 39.91 88 HIS B C 1
ATOM 2022 O O . HIS B 1 88 ? 2.721 5.5 -15.461 1 39.91 88 HIS B O 1
ATOM 2028 N N . ASP B 1 89 ? 3.619 4.828 -17.469 1 35.75 89 ASP B N 1
ATOM 2029 C CA . ASP B 1 89 ? 2.305 4.652 -18.078 1 35.75 89 ASP B CA 1
ATOM 2030 C C . ASP B 1 89 ? 1.477 3.621 -17.297 1 35.75 89 ASP B C 1
ATOM 2032 O O . ASP B 1 89 ? 1.285 2.498 -17.781 1 35.75 89 ASP B O 1
ATOM 2036 N N . HIS B 1 90 ? 1.884 3.186 -16.281 1 35.38 90 HIS B N 1
ATOM 2037 C CA . HIS B 1 90 ? 0.773 2.381 -15.781 1 35.38 90 HIS B CA 1
ATOM 2038 C C . HIS B 1 90 ? -0.565 3.057 -16.062 1 35.38 90 HIS B C 1
ATOM 2040 O O . HIS B 1 90 ? -0.896 4.07 -15.438 1 35.38 90 HIS B O 1
ATOM 2046 N N . SER B 1 91 ? -0.872 3.061 -17.234 1 37.16 91 SER B N 1
ATOM 2047 C CA . SER B 1 91 ? -2.211 3.5 -17.625 1 37.16 91 SER B CA 1
ATOM 2048 C C . SER B 1 91 ? -3.197 3.326 -16.469 1 37.16 91 SER B C 1
ATOM 2050 O O . SER B 1 91 ? -4.152 4.094 -16.344 1 37.16 91 SER B O 1
ATOM 2052 N N . ASN B 1 92 ? -3.01 2.277 -15.664 1 39.06 92 ASN B N 1
ATOM 2053 C CA . ASN B 1 92 ? -4.02 2.01 -14.641 1 39.06 92 ASN B CA 1
ATOM 2054 C C . ASN B 1 92 ? -3.488 2.301 -13.242 1 39.06 92 ASN B C 1
ATOM 2056 O O . ASN B 1 92 ? -3.943 1.702 -12.266 1 39.06 92 ASN B O 1
ATOM 2060 N N . SER B 1 93 ? -2.242 3.035 -13.195 1 47.12 93 SER B N 1
ATOM 2061 C CA . SER B 1 93 ? -1.783 3.305 -11.836 1 47.12 93 SER B CA 1
ATOM 2062 C C . SER B 1 93 ? -2.646 4.367 -11.156 1 47.12 93 SER B C 1
ATOM 2064 O O . SER B 1 93 ? -2.988 5.379 -11.773 1 47.12 93 SER B O 1
ATOM 2066 N N . HIS B 1 94 ? -3.258 3.928 -10.07 1 62.12 94 HIS B N 1
ATOM 2067 C CA . HIS B 1 94 ? -4.078 4.809 -9.242 1 62.12 94 HIS B CA 1
ATOM 2068 C C . HIS B 1 94 ? -3.289 5.336 -8.055 1 62.12 94 HIS B C 1
ATOM 2070 O O . HIS B 1 94 ? -2.4 4.656 -7.535 1 62.12 94 HIS B O 1
ATOM 2076 N N . PRO B 1 95 ? -3.438 6.562 -7.863 1 73.81 95 PRO B N 1
ATOM 2077 C CA . PRO B 1 95 ? -2.793 7.156 -6.688 1 73.81 95 PRO B CA 1
ATOM 2078 C C . PRO B 1 95 ? -3.018 6.336 -5.418 1 73.81 95 PRO B C 1
ATOM 2080 O O . PRO B 1 95 ? -4.078 5.73 -5.25 1 73.81 95 PRO B O 1
ATOM 2083 N N . ILE B 1 96 ? -1.882 6.234 -4.707 1 89.38 96 ILE B N 1
ATOM 2084 C CA . ILE B 1 96 ? -2.02 5.617 -3.393 1 89.38 96 ILE B CA 1
ATOM 2085 C C . ILE B 1 96 ? -1.584 6.602 -2.311 1 89.38 96 ILE B C 1
ATOM 2087 O O . ILE B 1 96 ? -1.03 7.66 -2.613 1 89.38 96 ILE B O 1
ATOM 2091 N N . LYS B 1 97 ? -1.986 6.371 -1.172 1 94.81 97 LYS B N 1
ATOM 2092 C CA . LYS B 1 97 ? -1.512 7.07 0.019 1 94.81 97 LYS B CA 1
ATOM 2093 C C . LYS B 1 97 ? -0.998 6.082 1.064 1 94.81 97 LYS B C 1
ATOM 2095 O O . LYS B 1 97 ? -1.646 5.074 1.347 1 94.81 97 LYS B O 1
ATOM 2100 N N . LEU B 1 98 ? 0.175 6.367 1.524 1 96.81 98 LEU B N 1
ATOM 2101 C CA . LEU B 1 98 ? 0.744 5.602 2.627 1 96.81 98 LEU B CA 1
ATOM 2102 C C . LEU B 1 98 ? 0.604 6.355 3.943 1 96.81 98 LEU B C 1
ATOM 2104 O O . LEU B 1 98 ? 0.869 7.559 4.004 1 96.81 98 LEU B O 1
ATOM 2108 N N . ALA B 1 99 ? 0.188 5.676 4.977 1 97.75 99 ALA B N 1
ATOM 2109 C CA . ALA B 1 99 ? 0.005 6.348 6.262 1 97.75 99 ALA B CA 1
ATOM 2110 C C . ALA B 1 99 ? 0.87 5.707 7.344 1 97.75 99 ALA B C 1
ATOM 2112 O O . ALA B 1 99 ? 0.91 4.48 7.469 1 97.75 99 ALA B O 1
ATOM 2113 N N . PHE B 1 100 ? 1.514 6.535 8.109 1 97.31 100 PHE B N 1
ATOM 2114 C CA . PHE B 1 100 ? 2.379 6.121 9.203 1 97.31 100 PHE B CA 1
ATOM 2115 C C . PHE B 1 100 ? 1.983 6.82 10.5 1 97.31 100 PHE B C 1
ATOM 2117 O O . PHE B 1 100 ? 1.66 8.008 10.5 1 97.31 100 PHE B O 1
ATOM 2124 N N . HIS B 1 101 ? 2.025 6.078 11.539 1 95.69 101 HIS B N 1
ATOM 2125 C CA . HIS B 1 101 ? 2.031 6.684 12.859 1 95.69 101 HIS B CA 1
ATOM 2126 C C . HIS B 1 101 ? 3.451 7.004 13.312 1 95.69 101 HIS B C 1
ATOM 2128 O O . HIS B 1 101 ? 4.34 6.152 13.234 1 95.69 101 HIS B O 1
ATOM 2134 N N . VAL B 1 102 ? 3.621 8.195 13.781 1 94.44 102 VAL B N 1
ATOM 2135 C CA . VAL B 1 102 ? 4.914 8.578 14.336 1 94.44 102 VAL B CA 1
ATOM 2136 C C . VAL B 1 102 ? 4.75 8.961 15.805 1 94.44 102 VAL B C 1
ATOM 2138 O O . VAL B 1 102 ? 3.896 9.781 16.156 1 94.44 102 VAL B O 1
ATOM 2141 N N . ALA B 1 103 ? 5.547 8.438 16.641 1 91.44 103 ALA B N 1
ATOM 2142 C CA . ALA B 1 103 ? 5.43 8.641 18.094 1 91.44 103 ALA B CA 1
ATOM 2143 C C . ALA B 1 103 ? 6.004 9.984 18.5 1 91.44 103 ALA B C 1
ATOM 2145 O O . ALA B 1 103 ? 5.602 10.555 19.531 1 91.44 103 ALA B O 1
ATOM 2146 N N . ASP B 1 104 ? 6.918 10.523 17.766 1 92.94 104 ASP B N 1
ATOM 2147 C CA . ASP B 1 104 ? 7.582 11.789 18.078 1 92.94 104 ASP B CA 1
ATOM 2148 C C . ASP B 1 104 ? 7.59 12.719 16.859 1 92.94 104 ASP B C 1
ATOM 2150 O O . ASP B 1 104 ? 8.555 12.734 16.094 1 92.94 104 ASP B O 1
ATOM 2154 N N . LEU B 1 105 ? 6.516 13.547 16.797 1 93.88 105 LEU B N 1
ATOM 2155 C CA . LEU B 1 105 ? 6.336 14.398 15.625 1 93.88 105 LEU B CA 1
ATOM 2156 C C . LEU B 1 105 ? 7.457 15.43 15.523 1 93.88 105 LEU B C 1
ATOM 2158 O O . LEU B 1 105 ? 8.016 15.641 14.445 1 93.88 105 LEU B O 1
ATOM 2162 N N . PRO B 1 106 ? 7.852 16.078 16.641 1 93.88 106 PRO B N 1
ATOM 2163 C CA . PRO B 1 106 ? 8.953 17.031 16.531 1 93.88 106 PRO B CA 1
ATOM 2164 C C . PRO B 1 106 ? 10.227 16.422 15.977 1 93.88 106 PRO B C 1
ATOM 2166 O O . PRO B 1 106 ? 10.883 17.016 15.117 1 93.88 106 PRO B O 1
ATOM 2169 N N . GLN B 1 107 ? 10.547 15.281 16.422 1 93.88 107 GLN B N 1
ATOM 2170 C CA . GLN B 1 107 ? 11.734 14.617 15.914 1 93.88 107 GLN B CA 1
ATOM 2171 C C . GLN B 1 107 ? 11.57 14.258 14.438 1 93.88 107 GLN B C 1
ATOM 2173 O O . GLN B 1 107 ? 12.516 14.375 13.656 1 93.88 107 GLN B O 1
ATOM 2178 N N . PHE B 1 108 ? 10.43 13.773 14.094 1 94.94 108 PHE B N 1
ATOM 2179 C CA . PHE B 1 108 ? 10.133 13.5 12.695 1 94.94 108 PHE B CA 1
ATOM 2180 C C . PHE B 1 108 ? 10.352 14.742 11.836 1 94.94 108 PHE B C 1
ATOM 2182 O O . PHE B 1 108 ? 11.023 14.68 10.805 1 94.94 108 PHE B O 1
ATOM 2189 N N . MET B 1 109 ? 9.852 15.867 12.32 1 95.44 109 MET B N 1
ATOM 2190 C CA . MET B 1 109 ? 9.953 17.094 11.539 1 95.44 109 MET B CA 1
ATOM 2191 C C . MET B 1 109 ? 11.398 17.562 11.445 1 95.44 109 MET B C 1
ATOM 2193 O O . MET B 1 109 ? 11.805 18.141 10.438 1 95.44 109 MET B O 1
ATOM 2197 N N . GLU B 1 110 ? 12.156 17.312 12.438 1 96.12 110 GLU B N 1
ATOM 2198 C CA . GLU B 1 110 ? 13.578 17.625 12.359 1 96.12 110 GLU B CA 1
ATOM 2199 C C . GLU B 1 110 ? 14.258 16.844 11.242 1 96.12 110 GLU B C 1
ATOM 2201 O O . GLU B 1 110 ? 15.047 17.406 10.477 1 96.12 110 GLU B O 1
ATOM 2206 N N . ARG B 1 111 ? 13.953 15.617 11.141 1 95.75 111 ARG B N 1
ATOM 2207 C CA . ARG B 1 111 ? 14.531 14.781 10.094 1 95.75 111 ARG B CA 1
ATOM 2208 C C . ARG B 1 111 ? 14.039 15.219 8.719 1 95.75 111 ARG B C 1
ATOM 2210 O O . ARG B 1 111 ? 14.797 15.188 7.742 1 95.75 111 ARG B O 1
ATOM 2217 N N . VAL B 1 112 ? 12.797 15.539 8.617 1 96.62 112 VAL B N 1
ATOM 2218 C CA . VAL B 1 112 ? 12.219 16.062 7.383 1 96.62 112 VAL B CA 1
ATOM 2219 C C . VAL B 1 112 ? 13.016 17.266 6.906 1 96.62 112 VAL B C 1
ATOM 2221 O O . VAL B 1 112 ? 13.375 17.359 5.73 1 96.62 112 VAL B O 1
ATOM 2224 N N . LYS B 1 113 ? 13.25 18.141 7.824 1 96.31 113 LYS B N 1
ATOM 2225 C CA . LYS B 1 113 ? 14.016 19.344 7.504 1 96.31 113 LYS B CA 1
ATOM 2226 C C . LYS B 1 113 ? 15.445 19 7.105 1 96.31 113 LYS B C 1
ATOM 2228 O O . LYS B 1 113 ? 15.953 19.484 6.098 1 96.31 113 LYS B O 1
ATOM 2233 N N . GLN B 1 114 ? 16.062 18.172 7.812 1 95.62 114 GLN B N 1
ATOM 2234 C CA . GLN B 1 114 ? 17.469 17.797 7.59 1 95.62 114 GLN B CA 1
ATOM 2235 C C . GLN B 1 114 ? 17.641 17.141 6.227 1 95.62 114 GLN B C 1
ATOM 2237 O O . GLN B 1 114 ? 18.672 17.328 5.574 1 95.62 114 GLN B O 1
ATOM 2242 N N . GLN B 1 115 ? 16.625 16.453 5.848 1 95.31 115 GLN B N 1
ATOM 2243 C CA . GLN B 1 115 ? 16.75 15.688 4.609 1 95.31 115 GLN B CA 1
ATOM 2244 C C . GLN B 1 115 ? 16.031 16.391 3.457 1 95.31 115 GLN B C 1
ATOM 2246 O O . GLN B 1 115 ? 15.898 15.82 2.369 1 95.31 115 GLN B O 1
ATOM 2251 N N . ASN B 1 116 ? 15.523 17.516 3.689 1 96.81 116 ASN B N 1
ATOM 2252 C CA . ASN B 1 116 ? 14.883 18.359 2.682 1 96.81 116 ASN B CA 1
ATOM 2253 C C . ASN B 1 116 ? 13.703 17.656 2.023 1 96.81 116 ASN B C 1
ATOM 2255 O O . ASN B 1 116 ? 13.57 17.656 0.798 1 96.81 116 ASN B O 1
ATOM 2259 N N . ILE B 1 117 ? 12.961 17.031 2.877 1 97.38 117 ILE B N 1
ATOM 2260 C CA . ILE B 1 117 ? 11.75 16.375 2.406 1 97.38 117 ILE B CA 1
ATOM 2261 C C . ILE B 1 117 ? 10.672 17.422 2.137 1 97.38 117 ILE B C 1
ATOM 2263 O O . ILE B 1 117 ? 10.492 18.359 2.918 1 97.38 117 ILE B O 1
ATOM 2267 N N . LYS B 1 118 ? 9.977 17.25 1.1 1 96.44 118 LYS B N 1
ATOM 2268 C CA . LYS B 1 118 ? 8.898 18.156 0.749 1 96.44 118 LYS B CA 1
ATOM 2269 C C . LYS B 1 118 ? 7.707 17.984 1.688 1 96.44 118 LYS B C 1
ATOM 2271 O O . LYS B 1 118 ? 7.117 16.906 1.759 1 96.44 118 LYS B O 1
ATOM 2276 N N . VAL B 1 119 ? 7.301 19.062 2.363 1 97.75 119 VAL B N 1
ATOM 2277 C CA . VAL B 1 119 ? 6.141 19.078 3.25 1 97.75 119 VAL B CA 1
ATOM 2278 C C . VAL B 1 119 ? 4.934 19.641 2.514 1 97.75 119 VAL B C 1
ATOM 2280 O O . VAL B 1 119 ? 4.996 20.75 1.967 1 97.75 119 VAL B O 1
ATOM 2283 N N . LEU B 1 120 ? 3.904 18.891 2.465 1 96.12 120 LEU B N 1
ATOM 2284 C CA . LEU B 1 120 ? 2.695 19.344 1.779 1 96.12 120 LEU B CA 1
ATOM 2285 C C . LEU B 1 120 ? 1.748 20.047 2.748 1 96.12 120 LEU B C 1
ATOM 2287 O O . LEU B 1 120 ? 0.985 20.922 2.348 1 96.12 120 LEU B O 1
ATOM 2291 N N . LYS B 1 121 ? 1.747 19.594 3.988 1 96.31 121 LYS B N 1
ATOM 2292 C CA . LYS B 1 121 ? 0.925 20.172 5.051 1 96.31 121 LYS B CA 1
ATOM 2293 C C . LYS B 1 121 ? 1.504 19.844 6.426 1 96.31 121 LYS B C 1
ATOM 2295 O O . LYS B 1 121 ? 1.822 18.688 6.719 1 96.31 121 LYS B O 1
ATOM 2300 N N . GLU B 1 122 ? 1.623 20.828 7.242 1 95.06 122 GLU B N 1
ATOM 2301 C CA . GLU B 1 122 ? 2.018 20.625 8.633 1 95.06 122 GLU B CA 1
ATOM 2302 C C . GLU B 1 122 ? 0.805 20.344 9.516 1 95.06 122 GLU B C 1
ATOM 2304 O O . GLU B 1 122 ? -0.324 20.688 9.156 1 95.06 122 GLU B O 1
ATOM 2309 N N . VAL B 1 123 ? 1.101 19.734 10.586 1 93.88 123 VAL B N 1
ATOM 2310 C CA . VAL B 1 123 ? 0.034 19.531 11.562 1 93.88 123 VAL B CA 1
ATOM 2311 C C . VAL B 1 123 ? -0.52 20.891 12.008 1 93.88 123 VAL B C 1
ATOM 2313 O O . VAL B 1 123 ? 0.241 21.828 12.242 1 93.88 123 VAL B O 1
ATOM 2316 N N . GLY B 1 124 ? -1.806 20.938 12.086 1 91.44 124 GLY B N 1
ATOM 2317 C CA . GLY B 1 124 ? -2.459 22.156 12.57 1 91.44 124 GLY B CA 1
ATOM 2318 C C . GLY B 1 124 ? -2.674 23.188 11.484 1 91.44 124 GLY B C 1
ATOM 2319 O O . GLY B 1 124 ? -3.396 24.172 11.688 1 91.44 124 GLY B O 1
ATOM 2320 N N . ALA B 1 125 ? -2.059 23.031 10.328 1 90.56 125 ALA B N 1
ATOM 2321 C CA . ALA B 1 125 ? -2.199 24 9.25 1 90.56 125 ALA B CA 1
ATOM 2322 C C . ALA B 1 125 ? -3.633 24.047 8.727 1 90.56 125 ALA B C 1
ATOM 2324 O O . ALA B 1 125 ? -4.281 23 8.594 1 90.56 125 ALA B O 1
ATOM 2325 N N . ALA B 1 126 ? -4.102 25.188 8.398 1 85.94 126 ALA B N 1
ATOM 2326 C CA . ALA B 1 126 ? -5.453 25.391 7.879 1 85.94 126 ALA B CA 1
ATOM 2327 C C . ALA B 1 126 ? -5.457 25.406 6.355 1 85.94 126 ALA B C 1
ATOM 2329 O O . ALA B 1 126 ? -6.102 26.266 5.742 1 85.94 126 ALA B O 1
ATOM 2330 N N . GLU B 1 127 ? -4.727 24.703 5.762 1 88.81 127 GLU B N 1
ATOM 2331 C CA . GLU B 1 127 ? -4.652 24.625 4.305 1 88.81 127 GLU B CA 1
ATOM 2332 C C . GLU B 1 127 ? -4.938 23.203 3.824 1 88.81 127 GLU B C 1
ATOM 2334 O O . GLU B 1 127 ? -4.516 22.234 4.453 1 88.81 127 GLU B O 1
ATOM 2339 N N . ALA B 1 128 ? -5.688 23.172 2.799 1 89.25 128 ALA B N 1
ATOM 2340 C CA . ALA B 1 128 ? -5.973 21.906 2.145 1 89.25 128 ALA B CA 1
ATOM 2341 C C . ALA B 1 128 ? -5.023 21.656 0.971 1 89.25 128 ALA B C 1
ATOM 2343 O O . ALA B 1 128 ? -5.113 22.344 -0.054 1 89.25 128 ALA B O 1
ATOM 2344 N N . PRO B 1 129 ? -4.164 20.719 1.178 1 90.56 129 PRO B N 1
ATOM 2345 C CA . PRO B 1 129 ? -3.225 20.5 0.077 1 90.56 129 PRO B CA 1
ATOM 2346 C C . PRO B 1 129 ? -3.898 19.938 -1.174 1 90.56 129 PRO B C 1
ATOM 2348 O O . PRO B 1 129 ? -4.793 19.094 -1.073 1 90.56 129 PRO B O 1
ATOM 2351 N N . GLU B 1 130 ? -3.441 20.391 -2.297 1 90.56 130 GLU B N 1
ATOM 2352 C CA . GLU B 1 130 ? -3.955 19.906 -3.578 1 90.56 130 GLU B CA 1
ATOM 2353 C C . GLU B 1 130 ? -3.797 18.391 -3.711 1 90.56 130 GLU B C 1
ATOM 2355 O O . GLU B 1 130 ? -4.684 17.719 -4.23 1 90.56 130 GLU B O 1
ATOM 2360 N N . ALA B 1 131 ? -2.705 17.844 -3.248 1 89.75 131 ALA B N 1
ATOM 2361 C CA . ALA B 1 131 ? -2.422 16.406 -3.367 1 89.75 131 ALA B CA 1
ATOM 2362 C C . ALA B 1 131 ? -3.463 15.586 -2.621 1 89.75 131 ALA B C 1
ATOM 2364 O O . ALA B 1 131 ? -3.9 14.539 -3.111 1 89.75 131 ALA B O 1
ATOM 2365 N N . VAL B 1 132 ? -3.883 16.047 -1.485 1 91.69 132 VAL B N 1
ATOM 2366 C CA . VAL B 1 132 ? -4.875 15.328 -0.689 1 91.69 132 VAL B CA 1
ATOM 2367 C C . VAL B 1 132 ? -6.242 15.422 -1.364 1 91.69 132 VAL B C 1
ATOM 2369 O O . VAL B 1 132 ? -6.957 14.422 -1.466 1 91.69 132 VAL B O 1
ATOM 2372 N N . ALA B 1 133 ? -6.582 16.625 -1.818 1 89.94 133 ALA B N 1
ATOM 2373 C CA . ALA B 1 133 ? -7.844 16.812 -2.527 1 89.94 133 ALA B CA 1
ATOM 2374 C C . ALA B 1 133 ? -7.918 15.922 -3.764 1 89.94 133 ALA B C 1
ATOM 2376 O O . ALA B 1 133 ? -8.938 15.273 -4.008 1 89.94 133 ALA B O 1
ATOM 2377 N N . SER B 1 134 ? -6.832 15.922 -4.457 1 85.88 134 SER B N 1
ATOM 2378 C CA . SER B 1 134 ? -6.762 15.078 -5.645 1 85.88 134 SER B CA 1
ATOM 2379 C C . SER B 1 134 ? -6.941 13.609 -5.293 1 85.88 134 SER B C 1
ATOM 2381 O O . SER B 1 134 ? -7.688 12.891 -5.961 1 85.88 134 SER B O 1
ATOM 2383 N N . PHE B 1 135 ? -6.34 13.156 -4.309 1 88.75 135 PHE B N 1
ATOM 2384 C CA . PHE B 1 135 ? -6.469 11.766 -3.885 1 88.75 135 PHE B CA 1
ATOM 2385 C C . PHE B 1 135 ? -7.906 11.445 -3.5 1 88.75 135 PHE B C 1
ATOM 2387 O O . PHE B 1 135 ? -8.414 10.367 -3.812 1 88.75 135 PHE B O 1
ATOM 2394 N N . MET B 1 136 ? -8.531 12.414 -2.879 1 88.5 136 MET B N 1
ATOM 2395 C CA . MET B 1 136 ? -9.898 12.219 -2.41 1 88.5 136 MET B CA 1
ATOM 2396 C C . MET B 1 136 ? -10.891 12.383 -3.555 1 88.5 136 MET B C 1
ATOM 2398 O O . MET B 1 136 ? -12.094 12.156 -3.381 1 88.5 136 MET B O 1
ATOM 2402 N N . GLY B 1 137 ? -10.438 12.836 -4.703 1 82.94 137 GLY B N 1
ATOM 2403 C CA . GLY B 1 137 ? -11.297 13.023 -5.859 1 82.94 137 GLY B CA 1
ATOM 2404 C C . GLY B 1 137 ? -12.141 14.281 -5.773 1 82.94 137 GLY B C 1
ATOM 2405 O O . GLY B 1 137 ? -13.289 14.297 -6.227 1 82.94 137 GLY B O 1
ATOM 2406 N N . CYS B 1 138 ? -11.617 15.266 -5.168 1 88.44 138 CYS B N 1
ATOM 2407 C CA . CYS B 1 138 ? -12.344 16.516 -5.012 1 88.44 138 CYS B CA 1
ATOM 2408 C C . CYS B 1 138 ? -11.406 17.719 -5.121 1 88.44 138 CYS B C 1
ATOM 2410 O O . CYS B 1 138 ? -10.273 17.578 -5.59 1 88.44 138 CYS B O 1
ATOM 2412 N N . THR B 1 139 ? -11.969 18.953 -4.762 1 88.94 139 THR B N 1
ATOM 2413 C CA . THR B 1 139 ? -11.148 20.156 -4.766 1 88.94 139 THR B CA 1
ATOM 2414 C C . THR B 1 139 ? -10.719 20.516 -3.348 1 88.94 139 THR B C 1
ATOM 2416 O O . THR B 1 139 ? -11.32 20.062 -2.375 1 88.94 139 THR B O 1
ATOM 2419 N N . PRO B 1 140 ? -9.68 21.359 -3.26 1 92.38 140 PRO B N 1
ATOM 2420 C CA . PRO B 1 140 ? -9.32 21.859 -1.928 1 92.38 140 PRO B CA 1
ATOM 2421 C C . PRO B 1 140 ? -10.477 22.562 -1.228 1 92.38 140 PRO B C 1
ATOM 2423 O O . PRO B 1 140 ? -10.641 22.438 -0.011 1 92.38 140 PRO B O 1
ATOM 2426 N N . THR B 1 141 ? -11.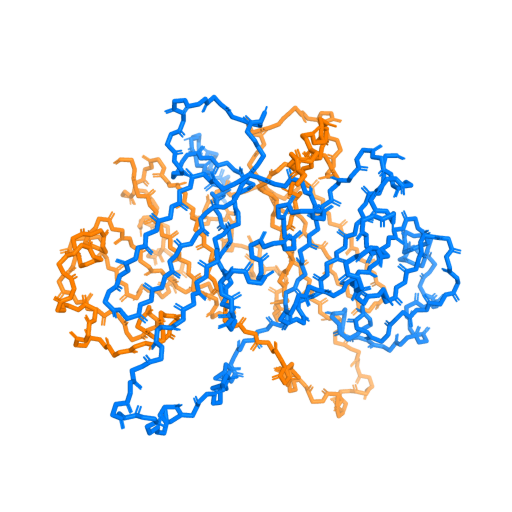281 23.25 -1.936 1 92.75 141 THR B N 1
ATOM 2427 C CA . THR B 1 141 ? -12.453 23.922 -1.375 1 92.75 141 THR B CA 1
ATOM 2428 C C . THR B 1 141 ? -13.438 22.906 -0.819 1 92.75 141 THR B C 1
ATOM 2430 O O . THR B 1 141 ? -14 23.094 0.261 1 92.75 141 THR B O 1
ATOM 2433 N N . ASP B 1 142 ? -13.656 21.828 -1.52 1 90.81 142 ASP B N 1
ATOM 2434 C CA . ASP B 1 142 ? -14.539 20.766 -1.061 1 90.81 142 ASP B CA 1
ATOM 2435 C C . ASP B 1 142 ? -14.055 20.172 0.257 1 90.81 142 ASP B C 1
ATOM 2437 O O . ASP B 1 142 ? -14.852 19.891 1.153 1 90.81 142 ASP B O 1
ATOM 2441 N N . LEU B 1 143 ? -12.758 19.938 0.376 1 90.88 143 LEU B N 1
ATOM 2442 C CA . LEU B 1 143 ? -12.18 19.375 1.592 1 90.88 143 LEU B CA 1
ATOM 2443 C C . LEU B 1 143 ? -12.469 20.266 2.793 1 90.88 143 LEU B C 1
ATOM 2445 O O . LEU B 1 143 ? -12.805 19.766 3.873 1 90.88 143 LEU B O 1
ATOM 2449 N N . LYS B 1 144 ? -12.359 21.531 2.596 1 91.75 144 LYS B N 1
ATOM 2450 C CA . LYS B 1 144 ? -12.562 22.5 3.676 1 91.75 144 LYS B CA 1
ATOM 2451 C C . LYS B 1 144 ? -14.031 22.562 4.082 1 91.75 144 LYS B C 1
ATOM 2453 O O . LYS B 1 144 ? -14.344 22.859 5.234 1 91.75 144 LYS B O 1
ATOM 2458 N N . SER B 1 145 ? -14.844 22.281 3.143 1 91.94 145 SER B N 1
ATOM 2459 C CA . SER B 1 145 ? -16.266 22.438 3.379 1 91.94 145 SER B CA 1
ATOM 2460 C C . SER B 1 145 ? -16.844 21.25 4.141 1 91.94 145 SER B C 1
ATOM 2462 O O . SER B 1 145 ? -17.922 21.328 4.715 1 91.94 145 SER B O 1
ATOM 2464 N N . ASP B 1 146 ? -16.172 20.156 4.055 1 92 146 ASP B N 1
ATOM 2465 C CA . ASP B 1 146 ? -16.562 18.984 4.84 1 92 146 ASP B CA 1
ATOM 2466 C C . ASP B 1 146 ? -15.961 19.031 6.242 1 92 146 ASP B C 1
ATOM 2468 O O . ASP B 1 146 ? -14.766 18.781 6.426 1 92 146 ASP B O 1
ATOM 2472 N N . ALA B 1 147 ? -16.781 19.312 7.215 1 90.94 147 ALA B N 1
ATOM 2473 C CA . ALA B 1 147 ? -16.312 19.578 8.57 1 90.94 147 ALA B CA 1
ATOM 2474 C C . ALA B 1 147 ? -15.594 18.375 9.156 1 90.94 147 ALA B C 1
ATOM 2476 O O . ALA B 1 147 ? -14.57 18.516 9.836 1 90.94 147 ALA B O 1
ATOM 2477 N N . VAL B 1 148 ? -16.031 17.203 8.914 1 89.38 148 VAL B N 1
ATOM 2478 C CA . VAL B 1 148 ? -15.477 15.992 9.492 1 89.38 148 VAL B CA 1
ATOM 2479 C C . VAL B 1 148 ? -14.062 15.758 8.938 1 89.38 148 VAL B C 1
ATOM 2481 O O . VAL B 1 148 ? -13.117 15.562 9.703 1 89.38 148 VAL B O 1
ATOM 2484 N N . VAL B 1 149 ? -13.898 15.797 7.668 1 89.12 149 VAL B N 1
ATOM 2485 C CA . VAL B 1 149 ? -12.594 15.562 7.051 1 89.12 149 VAL B CA 1
ATOM 2486 C C . VAL B 1 149 ? -11.641 16.703 7.41 1 89.12 149 VAL B C 1
ATOM 2488 O O . VAL B 1 149 ? -10.461 16.469 7.688 1 89.12 149 VAL B O 1
ATOM 2491 N N . TRP B 1 150 ? -12.211 17.859 7.422 1 90.75 150 TRP B N 1
ATOM 2492 C CA . TRP B 1 150 ? -11.359 19.016 7.676 1 90.75 150 TRP B CA 1
ATOM 2493 C C . TRP B 1 150 ? -10.758 18.953 9.07 1 90.75 150 TRP B C 1
ATOM 2495 O O . TRP B 1 150 ? -9.562 19.203 9.25 1 90.75 150 TRP B O 1
ATOM 2505 N N . GLU B 1 151 ? -11.547 18.641 10.047 1 91.12 151 GLU B N 1
ATOM 2506 C CA . GLU B 1 151 ? -11.039 18.531 11.414 1 91.12 151 GLU B CA 1
ATOM 2507 C C . GLU B 1 151 ? -9.992 17.438 11.531 1 91.12 151 GLU B C 1
ATOM 2509 O O . GLU B 1 151 ? -8.977 17.609 12.211 1 91.12 151 GLU B O 1
ATOM 2514 N N . SER B 1 152 ? -10.203 16.344 10.883 1 89.75 152 SER B N 1
ATOM 2515 C CA . SER B 1 152 ? -9.234 15.258 10.898 1 89.75 152 SER B CA 1
ATOM 2516 C C . SER B 1 152 ? -7.934 15.664 10.219 1 89.75 152 SER B C 1
ATOM 2518 O O . SER B 1 152 ? -6.848 15.305 10.68 1 89.75 152 SER B O 1
ATOM 2520 N N . LEU B 1 153 ? -8.07 16.391 9.133 1 92.31 153 LEU B N 1
ATOM 2521 C CA . LEU B 1 153 ? -6.914 16.812 8.352 1 92.31 153 LEU B CA 1
ATOM 2522 C C . LEU B 1 153 ? -6.02 17.734 9.164 1 92.31 153 LEU B C 1
ATOM 2524 O O . LEU B 1 153 ? -4.797 17.734 8.984 1 92.31 153 LEU B O 1
ATOM 2528 N N . LYS B 1 154 ? -6.578 18.453 10.078 1 92.12 154 LYS B N 1
ATOM 2529 C CA . LYS B 1 154 ? -5.801 19.375 10.898 1 92.12 154 LYS B CA 1
ATOM 2530 C C . LYS B 1 154 ? -4.859 18.625 11.836 1 92.12 154 LYS B C 1
ATOM 2532 O O . LYS B 1 154 ? -3.852 19.172 12.289 1 92.12 154 LYS B O 1
ATOM 2537 N N . GLU B 1 155 ? -5.16 17.375 12.086 1 92.81 155 GLU B N 1
ATOM 2538 C CA . GLU B 1 155 ? -4.434 16.625 13.094 1 92.81 155 GLU B CA 1
ATOM 2539 C C . GLU B 1 155 ? -3.285 15.828 12.469 1 92.81 155 GLU B C 1
ATOM 2541 O O . GLU B 1 155 ? -2.543 15.141 13.18 1 92.81 155 GLU B O 1
ATOM 2546 N N . VAL B 1 156 ? -3.152 16 11.18 1 95.81 156 VAL B N 1
ATOM 2547 C CA . VAL B 1 156 ? -2.154 15.164 10.523 1 95.81 156 VAL B CA 1
ATOM 2548 C C . VAL B 1 156 ? -1.206 16.031 9.703 1 95.81 156 VAL B C 1
ATOM 2550 O O . VAL B 1 156 ? -1.47 17.219 9.484 1 95.81 156 VAL B O 1
ATOM 2553 N N . CYS B 1 157 ? -0.099 15.461 9.336 1 96.94 157 CYS B N 1
ATOM 2554 C CA . CYS B 1 157 ? 0.904 16.016 8.438 1 96.94 157 CYS B CA 1
ATOM 2555 C C . CYS B 1 157 ? 0.987 15.211 7.148 1 96.94 157 CYS B C 1
ATOM 2557 O O . CYS B 1 157 ? 0.783 14 7.156 1 96.94 157 CYS B O 1
ATOM 2559 N N . PHE B 1 158 ? 1.228 15.938 6.047 1 96.88 158 PHE B N 1
ATOM 2560 C CA . PHE B 1 158 ? 1.472 15.258 4.781 1 96.88 158 PHE B CA 1
ATOM 2561 C C . PHE B 1 158 ? 2.822 15.656 4.203 1 96.88 158 PHE B C 1
ATOM 2563 O O . PHE B 1 158 ? 3.154 16.844 4.152 1 96.88 158 PHE B O 1
ATOM 2570 N N . VAL B 1 159 ? 3.547 14.648 3.746 1 97 159 VAL B N 1
ATOM 2571 C CA . VAL B 1 159 ? 4.789 14.867 3.012 1 97 159 VAL B CA 1
ATOM 2572 C C . VAL B 1 159 ? 4.773 14.062 1.717 1 97 159 VAL B C 1
ATOM 2574 O O . VAL B 1 159 ? 3.873 13.242 1.497 1 97 159 VAL B O 1
ATOM 2577 N N . GLU B 1 160 ? 5.727 14.367 0.881 1 94.94 160 GLU B N 1
ATOM 2578 C CA . GLU B 1 160 ? 5.977 13.586 -0.325 1 94.94 160 GLU B CA 1
ATOM 2579 C C . GLU B 1 160 ? 7.285 12.805 -0.214 1 94.94 160 GLU B C 1
ATOM 2581 O O . GLU B 1 160 ? 8.312 13.359 0.179 1 94.94 160 GLU B O 1
ATOM 2586 N N . ASP B 1 161 ? 7.219 11.531 -0.523 1 95.19 161 ASP B N 1
ATOM 2587 C CA . ASP B 1 161 ? 8.469 10.773 -0.512 1 95.19 161 ASP B CA 1
ATOM 2588 C C . ASP B 1 161 ? 9.32 11.102 -1.74 1 95.19 161 ASP B C 1
ATOM 2590 O O . ASP B 1 161 ? 8.906 11.891 -2.592 1 95.19 161 ASP B O 1
ATOM 2594 N N . PRO B 1 162 ? 10.469 10.555 -1.933 1 92.94 162 PRO B N 1
ATOM 2595 C CA . PRO B 1 162 ? 11.383 10.93 -3.01 1 92.94 162 PRO B CA 1
ATOM 2596 C C . PRO B 1 162 ? 10.789 10.703 -4.398 1 92.94 162 PRO B C 1
ATOM 2598 O O . PRO B 1 162 ? 11.211 11.344 -5.367 1 92.94 162 PRO B O 1
ATOM 2601 N N . ASP B 1 163 ? 9.859 9.789 -4.48 1 89.94 163 ASP B N 1
ATOM 2602 C CA . ASP B 1 163 ? 9.289 9.469 -5.785 1 89.94 163 ASP B CA 1
ATOM 2603 C C . ASP B 1 163 ? 7.93 10.133 -5.977 1 89.94 163 ASP B C 1
ATOM 2605 O O . ASP B 1 163 ? 7.234 9.867 -6.957 1 89.94 163 ASP B O 1
ATOM 2609 N N . GLY B 1 164 ? 7.512 10.875 -4.988 1 89.31 164 GLY B N 1
ATOM 2610 C CA . GLY B 1 164 ? 6.293 11.656 -5.148 1 89.31 164 GLY B CA 1
ATOM 2611 C C . GLY B 1 164 ? 5.074 10.984 -4.535 1 89.31 164 GLY B C 1
ATOM 2612 O O . GLY B 1 164 ? 3.951 11.461 -4.707 1 89.31 164 GLY B O 1
ATOM 2613 N N . TYR B 1 165 ? 5.227 9.922 -3.883 1 92.19 165 TYR B N 1
ATOM 2614 C CA . TYR B 1 165 ? 4.094 9.297 -3.207 1 92.19 165 TYR B CA 1
ATOM 2615 C C . TYR B 1 165 ? 3.592 10.172 -2.066 1 92.19 165 TYR B C 1
ATOM 2617 O O . TYR B 1 165 ? 4.391 10.773 -1.339 1 92.19 165 TYR B O 1
ATOM 2625 N N . LEU B 1 166 ? 2.248 10.195 -1.909 1 94.19 166 LEU B N 1
ATOM 2626 C CA . LEU B 1 166 ? 1.612 10.891 -0.797 1 94.19 166 LEU B CA 1
ATOM 2627 C C . LEU B 1 166 ? 1.763 10.102 0.499 1 94.19 166 LEU B C 1
ATOM 2629 O O . LEU B 1 166 ? 1.379 8.93 0.566 1 94.19 166 LEU B O 1
ATOM 2633 N N . VAL B 1 167 ? 2.332 10.75 1.513 1 96.56 167 VAL B N 1
ATOM 2634 C CA . VAL B 1 167 ? 2.561 10.094 2.795 1 96.56 167 VAL B CA 1
ATOM 2635 C C . VAL B 1 167 ? 1.884 10.891 3.91 1 96.56 167 VAL B C 1
ATOM 2637 O O . VAL B 1 167 ? 2.188 12.07 4.113 1 96.56 167 VAL B O 1
ATOM 2640 N N . GLU B 1 168 ? 0.98 10.234 4.555 1 97.5 168 GLU B N 1
ATOM 2641 C CA . GLU B 1 168 ? 0.286 10.812 5.703 1 97.5 168 GLU B CA 1
ATOM 2642 C C . GLU B 1 168 ? 0.977 10.445 7.012 1 97.5 168 GLU B C 1
ATOM 2644 O O . GLU B 1 168 ? 1.29 9.273 7.246 1 97.5 168 GLU B O 1
ATOM 2649 N N . ILE B 1 169 ? 1.207 11.43 7.836 1 97.69 169 ILE B N 1
ATOM 2650 C CA . ILE B 1 169 ? 1.807 11.227 9.148 1 97.69 169 ILE B CA 1
ATOM 2651 C C . ILE B 1 169 ? 0.77 11.5 10.234 1 97.69 169 ILE B C 1
ATOM 2653 O O . ILE B 1 169 ? 0.271 12.625 10.359 1 97.69 169 ILE B O 1
ATOM 2657 N N . VAL B 1 170 ? 0.466 10.484 10.969 1 95.75 170 VAL B N 1
ATOM 2658 C CA . VAL B 1 170 ? -0.494 10.578 12.062 1 95.75 170 VAL B CA 1
ATOM 2659 C C . VAL B 1 170 ? 0.246 10.609 13.398 1 95.75 170 VAL B C 1
ATOM 2661 O O . VAL B 1 170 ? 0.841 9.609 13.812 1 95.75 170 VAL B O 1
ATOM 2664 N N . PRO B 1 171 ? 0.17 11.773 14.031 1 91.56 171 PRO B N 1
ATOM 2665 C CA . PRO B 1 171 ? 0.858 11.859 15.32 1 91.56 171 PRO B CA 1
ATOM 2666 C C . PRO B 1 171 ? 0.04 11.266 16.469 1 91.56 171 PRO B C 1
ATOM 26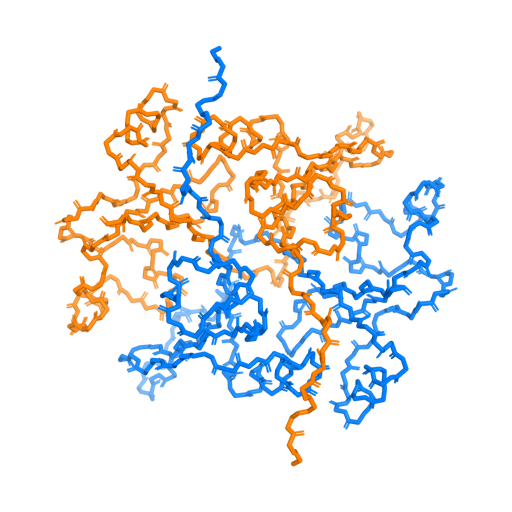68 O O . PRO B 1 171 ? -1.141 10.953 16.281 1 91.56 171 PRO B O 1
ATOM 2671 N N . TYR B 1 172 ? 0.739 10.812 17.625 1 74.25 172 TYR B N 1
ATOM 2672 C CA . TYR B 1 172 ? 0.07 10.406 18.859 1 74.25 172 TYR B CA 1
ATOM 2673 C C . TYR B 1 172 ? -0.629 11.594 19.516 1 74.25 172 TYR B C 1
ATOM 2675 O O . TYR B 1 172 ? -0.114 12.711 19.5 1 74.25 172 TYR B O 1
#

Sequence (344 aa):
MTPPVLEGNKFCNTAIRVKNIDGSTSFYVGVLGMKELYRMALQNATLVWLGYPNCADDSTPLSRREGVLELVAKKLTLEKDSHVDDQHDHSNSHPIKLAFHVADLPQFMERVKQQNIKVLKEVGAAEAPEAVASFMGCTPTDLKSDAVVWESLKEVCFVEDPDGYLVEIVPYMTPPVLEGNKFCNTAIRVKNIDGSTSFYVGVLGMKELYRMALQNATLVWLGYPNCADDSTPLSRREGVLELVAKKLTLEKDSHVDDQHDHSNSHPIKLAFHVADLPQFMERVKQQNIKVLKEVGAAEAPEAVASFMGCTPTDLKSDAVVWESLKEVCFVEDPDGYLVEIVPY

Radius of gyration: 19.51 Å; Cα contacts (8 Å, |Δi|>4): 723; chains: 2; bounding box: 49×50×47 Å

Nearest PDB structures (foldseek):
  4x2a-assembly1_A  TM=7.019E-01  e=3.472E-10  Mus musculus
  7vq6-assembly1_A  TM=6.763E-01  e=3.256E-10  Gossypium hirsutum
  4x2a-assembly1_B  TM=7.130E-01  e=1.968E-09  Mus musculus
  4g6x-assembly1_A-2  TM=6.657E-01  e=1.785E-06  Catenulispora acidiphila DSM 44928
  7vq6-assembly1_A  TM=6.753E-01  e=1.156E-10  Gossypium hirsutum